Protein AF-0000000086875830 (afdb_homodimer)

Solvent-accessible surface area (backbone atoms only — not comparable to full-atom values): 19099 Å² total; per-residue (Å²): 103,38,66,68,56,48,49,46,50,54,52,47,49,52,42,50,51,40,45,51,54,33,50,72,70,45,53,58,69,58,31,38,45,50,91,46,85,82,51,72,18,48,48,22,49,50,44,41,4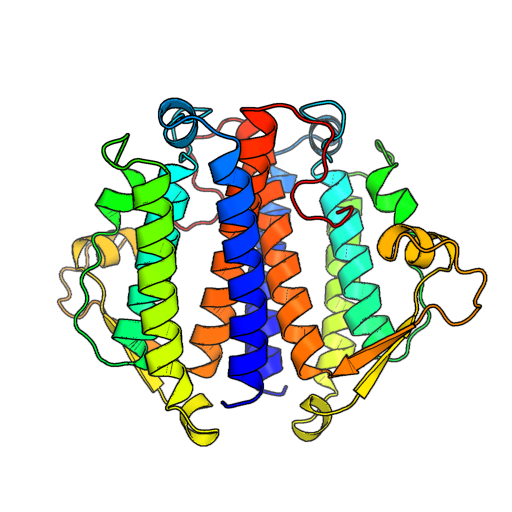7,34,38,52,49,35,40,50,43,31,17,18,69,51,68,43,82,78,86,68,57,70,71,56,25,70,65,51,71,63,94,64,46,61,68,54,49,53,50,49,43,50,50,40,48,51,48,33,50,61,47,53,56,72,44,52,74,74,48,39,73,35,74,32,58,34,78,46,55,60,72,57,38,28,64,72,59,72,33,87,60,80,72,85,74,35,59,44,82,43,37,43,48,48,50,53,52,49,50,38,23,49,50,21,17,52,36,24,34,35,45,50,50,36,41,69,77,46,74,56,81,66,62,82,71,79,40,98,117,102,38,66,67,57,48,46,46,48,52,52,46,50,51,42,50,50,39,44,51,54,33,50,72,70,45,52,58,68,57,33,38,45,49,92,46,84,83,52,72,20,50,48,22,50,50,43,40,49,34,39,52,50,34,40,51,44,32,17,17,69,51,67,43,81,78,85,67,59,71,72,54,24,71,66,51,71,62,95,63,46,60,69,53,50,51,48,49,43,50,49,40,48,52,49,34,50,60,48,54,55,72,43,53,72,74,48,40,72,34,73,33,58,33,78,47,55,60,70,57,39,29,64,73,61,71,34,86,60,80,72,82,74,35,59,45,81,40,37,42,48,50,50,53,53,51,50,36,24,51,49,22,17,50,36,24,34,36,45,50,50,36,42,68,77,47,74,55,81,66,61,81,69,78,41,97,118

Secondary structure (DSSP, 8-state):
--HHHHHHHHHHHHHHHHHHHHHHTS-HHHHT--SSTTPPPHHHHHHHHHHHHIIIIIIIIT-PPP---HHHHHH--S---HHHHHHHHHHHHHHHHHHHTT--GGGGG-EEEEE--HHHHHHHHT-----S--EEEEEHHHHHHHHHHHHHHHHHHHHHHHHHHS--SS-TTSS--/--HHHHHHHHHHHHHHHHHHHHHHTS-HHHHT--SSTTPPPHHHHHHHHHHHHIIIIIIIIT-PPP---HHHHHH--S---HHHHHHHHHHHHHHHHHHHTT--GGGGG-EEEEE--HHHHHHHHT-----S--EEEEEHHHHHHHHHHHHHHHHHHHHHHHHHHS--SS-TTSS--

Nearest PDB structures (foldseek):
  2p1a-assembly1_A  TM=7.936E-01  e=8.182E-04  Bacillus cereus ATCC 10987
  2p1a-assembly1_B  TM=8.036E-01  e=1.943E-03  Bacillus cereus ATCC 10987
  8fx9-assembly1_A-2  TM=7.009E-01  e=1.229E-03  Mycobacterium tuberculosis
  2nsg-assembly1_A  TM=7.036E-01  e=2.879E-02  Corynebacterium glutamicum
  6qki-assembly1_B  TM=6.386E-01  e=2.438E-01  Chloracidobacterium thermophilum B

InterPro domains:
  IPR011466 Protein of unknown function DUF1572 [PF07609] (5-168)
  IPR034660 DinB/YfiT-like putative metalloenzymes [G3DSA:1.20.120.450] (1-169)
  IPR034660 DinB/YfiT-like putative metalloenzymes [SSF109854] (4-163)

Sequence (354 aa):
MVELIQDVMEDMDKQLDRIKTSLNRLSDEQIWTKLQPGMNSAGNYCLHLAGNEYQNLVTGIGAKPLIRERSLEFEMTGGLTRDQLIAKLQYVRSESKSILSGLGENDLSREVTIPYELADWNRMNRSEDEVQDAKEHKIVRAILIKVAAHYGYHTGQIVLLSKILQPTDEHLTGLYHMVELIQDVMEDMDKQLDRIKTSLNRLSDEQIWTKLQPGMNSAGNYCLHLAGNEYQNLVTGIGAKPLIRERSLEFEMTGGLTRDQLIAKLQYVRSESKSILSGLGENDLSREVTIPYELADWNRMNRSEDEVQDAKEHKIVRAILIKVAAHYGYHTGQIVLLSKILQPTDEHLTGLYH

Radius of gyration: 19.95 Å; Cα contacts (8 Å, |Δi|>4): 491; chains: 2; bounding box: 46×63×40 Å

Structure (mmCIF, N/CA/C/O backbone):
data_AF-0000000086875830-model_v1
#
loop_
_entity.id
_entity.type
_entity.pdbx_description
1 polymer 'DUF1572 family protein'
#
loop_
_atom_site.group_PDB
_atom_site.id
_atom_site.type_symbol
_atom_site.label_atom_id
_atom_site.label_alt_id
_atom_site.label_comp_id
_atom_site.label_asym_id
_atom_site.label_entity_id
_atom_site.label_seq_id
_atom_site.pdbx_PDB_ins_code
_atom_site.Cartn_x
_atom_site.Cartn_y
_atom_site.Cartn_z
_atom_site.occupancy
_atom_site.B_iso_or_equiv
_atom_site.auth_seq_id
_atom_site.auth_comp_id
_atom_site.auth_asym_id
_atom_site.auth_atom_id
_atom_site.pdbx_PDB_model_num
ATOM 1 N N . MET A 1 1 ? -20.312 -2.84 -11.531 1 88.88 1 MET A N 1
ATOM 2 C CA . MET A 1 1 ? -19.406 -3.32 -10.492 1 88.88 1 MET A CA 1
ATOM 3 C C . MET A 1 1 ? -19.688 -2.615 -9.164 1 88.88 1 MET A C 1
ATOM 5 O O . MET A 1 1 ? -19.984 -1.421 -9.148 1 88.88 1 MET A O 1
ATOM 9 N N . VAL A 1 2 ? -19.688 -3.42 -8.164 1 94.81 2 VAL A N 1
ATOM 10 C CA . VAL A 1 2 ? -19.906 -2.906 -6.816 1 94.81 2 VAL A CA 1
ATOM 11 C C . VAL A 1 2 ? -18.953 -1.73 -6.559 1 94.81 2 VAL A C 1
ATOM 13 O O . VAL A 1 2 ? -17.781 -1.783 -6.914 1 94.81 2 VAL A O 1
ATOM 16 N N . GLU A 1 3 ? -19.438 -0.685 -6.004 1 96.06 3 GLU A N 1
ATOM 17 C CA . GLU A 1 3 ? -18.688 0.557 -5.844 1 96.06 3 GLU A CA 1
ATOM 18 C C . GLU A 1 3 ? -17.375 0.314 -5.113 1 96.06 3 GLU A C 1
ATOM 20 O O . GLU A 1 3 ? -16.328 0.843 -5.512 1 96.06 3 GLU A O 1
ATOM 25 N N . LEU A 1 4 ? -17.406 -0.463 -4.066 1 97.25 4 LEU A N 1
ATOM 26 C CA . LEU A 1 4 ? -16.188 -0.772 -3.332 1 97.25 4 LEU A CA 1
ATOM 27 C C . LEU A 1 4 ? -15.172 -1.448 -4.238 1 97.25 4 LEU A C 1
ATOM 29 O O . LEU A 1 4 ? -13.984 -1.116 -4.199 1 97.25 4 LEU A O 1
ATOM 33 N N . ILE A 1 5 ? -15.609 -2.35 -5.012 1 98.31 5 ILE A N 1
ATOM 34 C CA . ILE A 1 5 ? -14.734 -3.098 -5.91 1 98.31 5 ILE A CA 1
ATOM 35 C C . ILE A 1 5 ? -14.141 -2.154 -6.953 1 98.31 5 ILE A C 1
ATOM 37 O O . ILE A 1 5 ? -12.961 -2.262 -7.297 1 98.31 5 ILE A O 1
ATOM 41 N N . GLN A 1 6 ? -14.93 -1.26 -7.418 1 97.62 6 GLN A N 1
ATOM 42 C CA . GLN A 1 6 ? -14.445 -0.265 -8.367 1 97.62 6 GLN A CA 1
ATOM 43 C C . GLN A 1 6 ? -13.328 0.577 -7.758 1 97.62 6 GLN A C 1
ATOM 45 O O . GLN A 1 6 ? -12.297 0.811 -8.398 1 97.62 6 GLN A O 1
ATOM 50 N N . ASP A 1 7 ? -13.57 1.049 -6.535 1 97.25 7 ASP A N 1
ATOM 51 C CA . ASP A 1 7 ? -12.555 1.84 -5.844 1 97.25 7 ASP A CA 1
ATOM 52 C C . ASP A 1 7 ? -11.258 1.05 -5.684 1 97.25 7 ASP A C 1
ATOM 54 O O . ASP A 1 7 ? -10.172 1.571 -5.941 1 97.25 7 ASP A O 1
ATOM 58 N N . VAL A 1 8 ? -11.352 -0.186 -5.297 1 98.19 8 VAL A N 1
ATOM 59 C CA . VAL A 1 8 ? -10.203 -1.055 -5.047 1 98.19 8 VAL A CA 1
ATOM 60 C C . VAL A 1 8 ? -9.453 -1.308 -6.352 1 98.19 8 VAL A C 1
ATOM 62 O O . VAL A 1 8 ? -8.234 -1.158 -6.41 1 98.19 8 VAL A O 1
ATOM 65 N N . MET A 1 9 ? -10.188 -1.621 -7.383 1 98.19 9 MET A N 1
ATOM 66 C CA . MET A 1 9 ? -9.562 -1.967 -8.656 1 98.19 9 MET A CA 1
ATOM 67 C C . MET A 1 9 ? -8.906 -0.746 -9.289 1 98.19 9 MET A C 1
ATOM 69 O O . MET A 1 9 ? -7.871 -0.863 -9.945 1 98.19 9 MET A O 1
ATOM 73 N N . GLU A 1 10 ? -9.5 0.379 -9.156 1 97.19 10 GLU A N 1
ATOM 74 C CA . GLU A 1 10 ? -8.898 1.61 -9.656 1 97.19 10 GLU A CA 1
ATOM 75 C C . GLU A 1 10 ? -7.543 1.867 -9 1 97.19 10 GLU A C 1
ATOM 77 O O . GLU A 1 10 ? -6.574 2.221 -9.68 1 97.19 10 GLU A O 1
ATOM 82 N N . ASP A 1 11 ? -7.527 1.74 -7.75 1 96.81 11 ASP A N 1
ATOM 83 C CA . ASP A 1 11 ? -6.273 1.933 -7.027 1 96.81 11 ASP A CA 1
ATOM 84 C C . ASP A 1 11 ? -5.234 0.899 -7.453 1 96.81 11 ASP A C 1
ATOM 86 O O . ASP A 1 11 ? -4.074 1.241 -7.695 1 96.81 11 ASP A O 1
ATOM 90 N N . MET A 1 12 ? -5.629 -0.38 -7.527 1 98.25 12 MET A N 1
ATOM 91 C CA . MET A 1 12 ? -4.703 -1.444 -7.898 1 98.25 12 MET A CA 1
ATOM 92 C C . MET A 1 12 ? -4.184 -1.239 -9.32 1 98.25 12 MET A C 1
ATOM 94 O O . MET A 1 12 ? -3.031 -1.563 -9.617 1 98.25 12 MET A O 1
ATOM 98 N N . ASP A 1 13 ? -5.039 -0.71 -10.18 1 98.38 13 ASP A N 1
ATOM 99 C CA . ASP A 1 13 ? -4.594 -0.405 -11.531 1 98.38 13 ASP A CA 1
ATOM 100 C C . ASP A 1 13 ? -3.543 0.703 -11.531 1 98.38 13 ASP A C 1
ATOM 102 O O . ASP A 1 13 ? -2.58 0.654 -12.297 1 98.38 13 ASP A O 1
ATOM 106 N N . LYS A 1 14 ? -3.723 1.677 -10.711 1 97.06 14 LYS A N 1
ATOM 107 C CA . LYS A 1 14 ? -2.723 2.734 -10.578 1 97.06 14 LYS A CA 1
ATOM 108 C C . LYS A 1 14 ? -1.388 2.172 -10.102 1 97.06 14 LYS A C 1
ATOM 110 O O . LYS A 1 14 ? -0.33 2.562 -10.594 1 97.06 14 LYS A O 1
ATOM 115 N N . GLN A 1 15 ? -1.499 1.275 -9.148 1 97.75 15 GLN A N 1
ATOM 116 C CA . GLN A 1 15 ? -0.284 0.643 -8.641 1 97.75 15 GLN A CA 1
ATOM 117 C C . GLN A 1 15 ? 0.402 -0.175 -9.734 1 97.75 15 GLN A C 1
ATOM 119 O O . GLN A 1 15 ? 1.628 -0.143 -9.859 1 97.75 15 GLN A O 1
ATOM 124 N N . LEU A 1 16 ? -0.396 -0.934 -10.477 1 98.56 16 LEU A N 1
ATOM 125 C CA . LEU A 1 16 ? 0.171 -1.722 -11.562 1 98.56 16 LEU A CA 1
ATOM 126 C C . LEU A 1 16 ? 0.852 -0.82 -12.594 1 98.56 16 LEU A C 1
ATOM 128 O O . LEU A 1 16 ? 1.923 -1.153 -13.102 1 98.56 16 LEU A O 1
ATOM 132 N N . ASP A 1 17 ? 0.291 0.306 -12.875 1 98 17 ASP A N 1
ATOM 133 C CA . ASP A 1 17 ? 0.89 1.262 -13.805 1 98 17 ASP A CA 1
ATOM 134 C C . ASP A 1 17 ? 2.225 1.78 -13.273 1 98 17 ASP A C 1
ATOM 136 O O . ASP A 1 17 ? 3.176 1.96 -14.031 1 98 17 ASP A O 1
ATOM 140 N N . ARG A 1 18 ? 2.311 2.006 -12 1 97.19 18 ARG A N 1
ATOM 141 C CA . ARG A 1 18 ? 3.561 2.436 -11.383 1 97.19 18 ARG A CA 1
ATOM 142 C C . ARG A 1 18 ? 4.633 1.357 -11.508 1 97.19 18 ARG A C 1
ATOM 144 O O . ARG A 1 18 ? 5.797 1.661 -11.766 1 97.19 18 ARG A O 1
ATOM 151 N N . ILE A 1 19 ? 4.168 0.144 -11.312 1 98.44 19 ILE A N 1
ATOM 152 C CA . ILE A 1 19 ? 5.094 -0.975 -11.43 1 98.44 19 ILE A CA 1
ATOM 153 C C . ILE A 1 19 ? 5.629 -1.05 -12.859 1 98.44 19 ILE A C 1
ATOM 155 O O . ILE A 1 19 ? 6.84 -1.161 -13.07 1 98.44 19 ILE A O 1
ATOM 159 N N . LYS A 1 20 ? 4.734 -0.952 -13.812 1 98.31 20 LYS A N 1
ATOM 160 C CA . LYS A 1 20 ? 5.137 -1.007 -15.211 1 98.31 20 LYS A CA 1
ATOM 161 C C . LYS A 1 20 ? 6.109 0.12 -15.547 1 98.31 20 LYS A C 1
ATOM 163 O O . LYS A 1 20 ? 7.125 -0.105 -16.219 1 98.31 20 LYS A O 1
ATOM 168 N N . THR A 1 21 ? 5.801 1.312 -15.086 1 96.81 21 THR A N 1
ATOM 169 C CA . THR A 1 21 ? 6.672 2.463 -15.305 1 96.81 21 THR A CA 1
ATOM 170 C C . THR A 1 21 ? 8.055 2.217 -14.719 1 96.81 21 THR A C 1
ATOM 172 O O . THR A 1 21 ? 9.07 2.514 -15.359 1 96.81 21 THR A O 1
ATOM 175 N N . SER A 1 22 ? 8.078 1.642 -13.57 1 96.88 22 SER A N 1
ATOM 176 C CA . SER A 1 22 ? 9.336 1.352 -12.883 1 96.88 22 SER A CA 1
ATOM 177 C C . SER A 1 22 ? 10.133 0.289 -13.633 1 96.88 22 SER A C 1
ATOM 179 O O . SER A 1 22 ? 11.336 0.446 -13.844 1 96.88 22 SER A O 1
ATOM 181 N N . LEU A 1 23 ? 9.461 -0.76 -14.031 1 97.81 23 LEU A N 1
ATOM 182 C CA . LEU A 1 23 ? 10.133 -1.85 -14.734 1 97.81 23 LEU A CA 1
ATOM 183 C C . LEU A 1 23 ? 10.68 -1.38 -16.078 1 97.81 23 LEU A C 1
ATOM 185 O O . LEU A 1 23 ? 11.75 -1.809 -16.5 1 97.81 23 LEU A O 1
ATOM 189 N N . ASN A 1 24 ? 9.945 -0.5 -16.703 1 96.88 24 ASN A N 1
ATOM 190 C CA . ASN A 1 24 ? 10.328 -0.026 -18.031 1 96.88 24 ASN A CA 1
ATOM 191 C C . ASN A 1 24 ? 11.609 0.8 -17.984 1 96.88 24 ASN A C 1
ATOM 193 O O . ASN A 1 24 ? 12.258 1.01 -19 1 96.88 24 ASN A O 1
ATOM 197 N N . ARG A 1 25 ? 12.047 1.167 -16.828 1 94.5 25 ARG A N 1
ATOM 198 C CA . ARG A 1 25 ? 13.273 1.939 -16.672 1 94.5 25 ARG A CA 1
ATOM 199 C C . ARG A 1 25 ? 14.469 1.025 -16.406 1 94.5 25 ARG A C 1
ATOM 201 O O . ARG A 1 25 ? 15.617 1.468 -16.469 1 94.5 25 ARG A O 1
ATOM 208 N N . LEU A 1 26 ? 14.172 -0.269 -16.203 1 96.81 26 LEU A N 1
ATOM 209 C CA . LEU A 1 26 ? 15.211 -1.189 -15.773 1 96.81 26 LEU A CA 1
ATOM 210 C C . LEU A 1 26 ? 15.523 -2.217 -16.859 1 96.81 26 LEU A C 1
ATOM 212 O O . LEU A 1 26 ? 14.625 -2.627 -17.594 1 96.81 26 LEU A O 1
ATOM 216 N N . SER A 1 27 ? 16.828 -2.631 -16.953 1 97.31 27 SER A N 1
ATOM 217 C CA . SER A 1 27 ? 17.172 -3.807 -17.75 1 97.31 27 SER A CA 1
ATOM 218 C C . SER A 1 27 ? 16.719 -5.09 -17.062 1 97.31 27 SER A C 1
ATOM 220 O O . SER A 1 27 ? 16.422 -5.086 -15.859 1 97.31 27 SER A O 1
ATOM 222 N N . ASP A 1 28 ? 16.641 -6.113 -17.844 1 97.44 28 ASP A N 1
ATOM 223 C CA . ASP A 1 28 ? 16.281 -7.402 -17.25 1 97.44 28 ASP A CA 1
ATOM 224 C C . ASP A 1 28 ? 17.234 -7.766 -16.125 1 97.44 28 ASP A C 1
ATOM 226 O O . ASP A 1 28 ? 16.812 -8.312 -15.102 1 97.44 28 ASP A O 1
ATOM 230 N N . GLU A 1 29 ? 18.484 -7.5 -16.281 1 96.81 29 GLU A N 1
ATOM 231 C CA . GLU A 1 29 ? 19.484 -7.766 -15.25 1 96.81 29 GLU A CA 1
ATOM 232 C C . GLU A 1 29 ? 19.188 -6.949 -13.992 1 96.81 29 GLU A C 1
ATOM 234 O O . GLU A 1 29 ? 19.234 -7.473 -12.875 1 96.81 29 GLU A O 1
ATOM 239 N N . GLN A 1 30 ? 18.812 -5.719 -14.102 1 97.25 30 GLN A N 1
ATOM 240 C CA . GLN A 1 30 ? 18.5 -4.84 -12.977 1 97.25 30 GLN A CA 1
ATOM 241 C C . GLN A 1 30 ? 17.234 -5.297 -12.258 1 97.25 30 GLN A C 1
ATOM 243 O O . GLN A 1 30 ? 17.156 -5.227 -11.031 1 97.25 30 GLN A O 1
ATOM 248 N N . ILE A 1 31 ? 16.297 -5.75 -13.023 1 98.19 31 ILE A N 1
ATOM 249 C CA . ILE A 1 31 ? 15.031 -6.207 -12.469 1 98.19 31 ILE A CA 1
ATOM 250 C C . ILE A 1 31 ? 15.281 -7.352 -11.484 1 98.19 31 ILE A C 1
ATOM 252 O O . ILE A 1 31 ? 14.602 -7.457 -10.469 1 98.19 31 ILE A O 1
ATOM 256 N N . TRP A 1 32 ? 16.297 -8.117 -11.719 1 97.62 32 TRP A N 1
ATOM 257 C CA . TRP A 1 32 ? 16.516 -9.312 -10.906 1 97.62 32 TRP A CA 1
ATOM 258 C C . TRP A 1 32 ? 17.672 -9.094 -9.938 1 97.62 32 TRP A C 1
ATOM 260 O O . TRP A 1 32 ? 18.094 -10.023 -9.234 1 97.62 32 TRP A O 1
ATOM 270 N N . THR A 1 33 ? 18.188 -7.844 -9.859 1 96.25 33 THR A N 1
ATOM 271 C CA . THR A 1 33 ? 19.281 -7.512 -8.945 1 96.25 33 THR A CA 1
ATOM 272 C C . THR A 1 33 ? 18.766 -7.359 -7.52 1 96.25 33 THR A C 1
ATOM 274 O O . THR A 1 33 ? 17.781 -6.656 -7.277 1 96.25 33 THR A O 1
ATOM 277 N N . LYS A 1 34 ? 19.344 -8.086 -6.613 1 94.38 34 LYS A N 1
ATOM 278 C CA . LYS A 1 34 ? 19.125 -7.875 -5.188 1 94.38 34 LYS A CA 1
ATOM 279 C C . LYS A 1 34 ? 20.156 -6.906 -4.609 1 94.38 34 LYS A C 1
ATOM 281 O O . LYS A 1 34 ? 21.359 -7.09 -4.797 1 94.38 34 LYS A O 1
ATOM 286 N N . LEU A 1 35 ? 19.719 -5.883 -3.916 1 92.62 35 LEU A N 1
ATOM 287 C CA . LEU A 1 35 ? 20.625 -4.859 -3.412 1 92.62 35 LEU A CA 1
ATOM 288 C C . LEU A 1 35 ? 21.531 -5.422 -2.318 1 92.62 35 LEU A C 1
ATOM 290 O O . LEU A 1 35 ? 22.688 -5.023 -2.199 1 92.62 35 LEU A O 1
ATOM 294 N N . GLN A 1 36 ? 20.953 -6.266 -1.482 1 89.25 36 GLN A N 1
ATOM 295 C CA . GLN A 1 36 ? 21.672 -6.918 -0.392 1 89.25 36 GLN A CA 1
ATOM 296 C C . GLN A 1 36 ? 21.203 -8.359 -0.214 1 89.25 36 GLN A C 1
ATOM 298 O O . GLN A 1 36 ? 20.094 -8.711 -0.618 1 89.25 36 GLN A O 1
ATOM 303 N N . PRO A 1 37 ? 22.109 -9.133 0.387 1 84.56 37 PRO A N 1
ATOM 304 C CA . PRO A 1 37 ? 21.656 -10.492 0.693 1 84.56 37 PRO A CA 1
ATOM 305 C C . PRO A 1 37 ? 20.391 -10.516 1.558 1 84.56 37 PRO A C 1
ATOM 307 O O . PRO A 1 37 ? 20.25 -9.703 2.471 1 84.56 37 PRO A O 1
ATOM 310 N N . GLY A 1 38 ? 19.453 -11.297 1.207 1 82.5 38 GLY A N 1
ATOM 311 C CA . GLY A 1 38 ? 18.234 -11.414 2 1 82.5 38 GLY A CA 1
ATOM 312 C C . GLY A 1 38 ? 17.109 -10.523 1.504 1 82.5 38 GLY A C 1
ATOM 313 O O . GLY A 1 38 ? 15.969 -10.672 1.934 1 82.5 38 GLY A O 1
ATOM 314 N N . MET A 1 39 ? 17.484 -9.586 0.648 1 89.88 39 MET A N 1
ATOM 315 C CA . MET A 1 39 ? 16.438 -8.727 0.074 1 89.88 39 MET A CA 1
ATOM 316 C C . MET A 1 39 ? 15.883 -9.336 -1.206 1 89.88 39 MET A C 1
ATOM 318 O O . MET A 1 39 ? 16.5 -10.219 -1.804 1 89.88 39 MET A O 1
ATOM 322 N N . ASN A 1 40 ? 14.797 -8.906 -1.583 1 93.94 40 ASN A N 1
ATOM 323 C CA . ASN A 1 40 ? 14.156 -9.352 -2.816 1 93.94 40 ASN A CA 1
ATOM 324 C C . ASN A 1 40 ? 14.375 -8.359 -3.953 1 93.94 40 ASN A C 1
ATOM 326 O O . ASN A 1 40 ? 14.594 -7.168 -3.709 1 93.94 40 ASN A O 1
ATOM 330 N N . SER A 1 41 ? 14.406 -8.898 -5.148 1 96.75 41 SER A N 1
ATOM 331 C CA . SER A 1 41 ? 14.492 -8.047 -6.328 1 96.75 41 SER A CA 1
ATOM 332 C C . SER A 1 41 ? 13.117 -7.551 -6.754 1 96.75 41 SER A C 1
ATOM 334 O O . SER A 1 41 ? 12.094 -8.039 -6.27 1 96.75 41 SER A O 1
ATOM 336 N N . ALA A 1 42 ? 13.117 -6.531 -7.625 1 97.81 42 ALA A N 1
ATOM 337 C CA . ALA A 1 42 ? 11.852 -6.086 -8.211 1 97.81 42 ALA A CA 1
ATOM 338 C C . ALA A 1 42 ? 11.125 -7.238 -8.891 1 97.81 42 ALA A C 1
ATOM 340 O O . ALA A 1 42 ? 9.898 -7.34 -8.812 1 97.81 42 ALA A O 1
ATOM 341 N N . GLY A 1 43 ? 11.898 -8.07 -9.578 1 98.19 43 GLY A N 1
ATOM 342 C CA . GLY A 1 43 ? 11.312 -9.242 -10.219 1 98.19 43 GLY A CA 1
ATOM 343 C C . GLY A 1 43 ? 10.633 -10.172 -9.242 1 98.19 43 GLY A C 1
ATOM 344 O O . GLY A 1 43 ? 9.539 -10.672 -9.516 1 98.19 43 GLY A O 1
ATOM 345 N N . ASN A 1 44 ? 11.242 -10.406 -8.094 1 97.25 44 ASN A N 1
ATOM 346 C CA . ASN A 1 44 ? 10.641 -11.227 -7.051 1 97.25 44 ASN A CA 1
ATOM 347 C C . ASN A 1 44 ? 9.312 -10.641 -6.57 1 97.25 44 ASN A C 1
ATOM 349 O O . ASN A 1 44 ? 8.336 -11.367 -6.395 1 97.25 44 ASN A O 1
ATOM 353 N N . TYR A 1 45 ? 9.312 -9.336 -6.348 1 97.62 45 TYR A N 1
ATOM 354 C CA . TYR A 1 45 ? 8.094 -8.672 -5.883 1 97.62 45 TYR A CA 1
ATOM 355 C C . TYR A 1 45 ? 6.984 -8.789 -6.918 1 97.62 45 TYR A C 1
ATOM 357 O O . TYR A 1 45 ? 5.812 -8.953 -6.566 1 97.62 45 TYR A O 1
ATOM 365 N N . CYS A 1 46 ? 7.332 -8.664 -8.18 1 98.25 46 CYS A N 1
ATOM 366 C CA . CYS A 1 46 ? 6.328 -8.805 -9.227 1 98.25 46 CYS A CA 1
ATOM 367 C C . CYS A 1 46 ? 5.699 -10.188 -9.203 1 98.25 46 CYS A C 1
ATOM 369 O O . CYS A 1 46 ? 4.477 -10.328 -9.266 1 98.25 46 CYS A O 1
ATOM 371 N N . LEU A 1 47 ? 6.539 -11.211 -9.094 1 97.38 47 LEU A N 1
ATOM 372 C CA . LEU A 1 47 ? 6.031 -12.578 -9.016 1 97.38 47 LEU A CA 1
ATOM 373 C C . LEU A 1 47 ? 5.168 -12.766 -7.773 1 97.38 47 LEU A C 1
ATOM 375 O O . LEU A 1 47 ? 4.109 -13.391 -7.84 1 97.38 47 LEU A O 1
ATOM 379 N N . HIS A 1 48 ? 5.586 -12.211 -6.684 1 96.69 48 HIS A N 1
ATOM 380 C CA . HIS A 1 48 ? 4.855 -12.312 -5.426 1 96.69 48 HIS A CA 1
ATOM 381 C C . HIS A 1 48 ? 3.484 -11.656 -5.531 1 96.69 48 HIS A C 1
ATOM 383 O O . HIS A 1 48 ? 2.484 -12.219 -5.082 1 96.69 48 HIS A O 1
ATOM 389 N N . LEU A 1 49 ? 3.482 -10.469 -6.129 1 98.12 49 LEU A N 1
ATOM 390 C CA . LEU A 1 49 ? 2.229 -9.742 -6.289 1 98.12 49 LEU A CA 1
ATOM 391 C C . LEU A 1 49 ? 1.27 -10.508 -7.195 1 98.12 49 LEU A C 1
ATOM 393 O O . LEU A 1 49 ? 0.073 -10.594 -6.91 1 98.12 49 LEU A O 1
ATOM 397 N N . ALA A 1 50 ? 1.785 -11.047 -8.305 1 97.88 50 ALA A N 1
ATOM 398 C CA . ALA A 1 50 ? 0.95 -11.836 -9.203 1 97.88 50 ALA A CA 1
ATOM 399 C C . ALA A 1 50 ? 0.369 -13.055 -8.477 1 97.88 50 ALA A C 1
ATOM 401 O O . ALA A 1 50 ? -0.828 -13.328 -8.586 1 97.88 50 ALA A O 1
ATOM 402 N N . GLY A 1 51 ? 1.223 -13.75 -7.773 1 96.69 51 GLY A N 1
ATOM 403 C CA . GLY A 1 51 ? 0.772 -14.914 -7.031 1 96.69 51 GLY A CA 1
ATOM 404 C C . GLY A 1 51 ? -0.243 -14.578 -5.953 1 96.69 51 GLY A C 1
ATOM 405 O O . GLY A 1 51 ? -1.263 -15.258 -5.824 1 96.69 51 GLY A O 1
ATOM 406 N N . ASN A 1 52 ? 0.021 -13.594 -5.148 1 96.56 52 ASN A N 1
ATOM 407 C CA . ASN A 1 52 ? -0.86 -13.18 -4.062 1 96.56 52 ASN A CA 1
ATOM 408 C C . ASN A 1 52 ? -2.232 -12.758 -4.586 1 96.56 52 ASN A C 1
ATOM 410 O O . ASN A 1 52 ? -3.26 -13.172 -4.047 1 96.56 52 ASN A O 1
ATOM 414 N N . GLU A 1 53 ? -2.221 -11.883 -5.594 1 98.19 53 GLU A N 1
ATOM 415 C CA . GLU A 1 53 ? -3.479 -11.445 -6.191 1 98.19 53 GLU A CA 1
ATOM 416 C C . GLU A 1 53 ? -4.273 -12.625 -6.742 1 98.19 53 GLU A C 1
ATOM 418 O O . GLU A 1 53 ? -5.473 -12.742 -6.492 1 98.19 53 GLU A O 1
ATOM 423 N N . TYR A 1 54 ? -3.656 -13.523 -7.484 1 98.19 54 TYR A N 1
ATOM 424 C CA . TYR A 1 54 ? -4.344 -14.68 -8.055 1 98.19 54 TYR A CA 1
ATOM 425 C C . TYR A 1 54 ? -4.93 -15.555 -6.953 1 98.19 54 TYR A C 1
ATOM 427 O O . TYR A 1 54 ? -6.094 -15.961 -7.031 1 98.19 54 TYR A O 1
ATOM 435 N N . GLN A 1 55 ? -4.188 -15.82 -5.965 1 96.75 55 GLN A N 1
ATOM 436 C CA . GLN A 1 55 ? -4.633 -16.688 -4.883 1 96.75 55 GLN A CA 1
ATOM 437 C C . GLN A 1 55 ? -5.855 -16.109 -4.18 1 96.75 55 GLN A C 1
ATOM 439 O O . GLN A 1 55 ? -6.828 -16.812 -3.916 1 96.75 55 GLN A O 1
ATOM 444 N N . ASN A 1 56 ? -5.801 -14.883 -3.863 1 97.69 56 ASN A N 1
ATOM 445 C CA . ASN A 1 56 ? -6.852 -14.289 -3.045 1 97.69 56 ASN A CA 1
ATOM 446 C C . ASN A 1 56 ? -8.086 -13.945 -3.877 1 97.69 56 ASN A C 1
ATOM 448 O O . ASN A 1 56 ? -9.211 -14.266 -3.492 1 97.69 56 ASN A O 1
ATOM 452 N N . LEU A 1 57 ? -7.887 -13.352 -5.062 1 98.44 57 LEU A N 1
ATOM 453 C CA . LEU A 1 57 ? -9.031 -12.852 -5.816 1 98.44 57 LEU A CA 1
ATOM 454 C C . LEU A 1 57 ? -9.547 -13.914 -6.785 1 98.44 57 LEU A C 1
ATOM 456 O O . LEU A 1 57 ? -10.75 -14.172 -6.844 1 98.44 57 LEU A O 1
ATOM 460 N N . VAL A 1 58 ? -8.672 -14.547 -7.523 1 98.06 58 VAL A N 1
ATOM 461 C CA . VAL A 1 58 ? -9.086 -15.484 -8.562 1 98.06 58 VAL A CA 1
ATOM 462 C C . VAL A 1 58 ? -9.422 -16.828 -7.945 1 98.06 58 VAL A C 1
ATOM 464 O O . VAL A 1 58 ? -10.516 -17.359 -8.156 1 98.06 58 VAL A O 1
ATOM 467 N N . THR A 1 59 ? -8.508 -17.344 -7.141 1 97.56 59 THR A N 1
ATOM 468 C CA . THR A 1 59 ? -8.766 -18.625 -6.484 1 97.56 59 THR A CA 1
ATOM 469 C C . THR A 1 59 ? -9.727 -18.438 -5.309 1 97.56 59 THR A C 1
ATOM 471 O O . THR A 1 59 ? -10.766 -19.094 -5.25 1 97.56 59 THR A O 1
ATOM 474 N N . GLY A 1 60 ? -9.43 -17.594 -4.371 1 96.44 60 GLY A N 1
ATOM 475 C CA . GLY A 1 60 ? -10.227 -17.422 -3.164 1 96.44 60 GLY A CA 1
ATOM 476 C C . GLY A 1 60 ? -11.633 -16.938 -3.445 1 96.44 60 GLY A C 1
ATOM 477 O O . GLY A 1 60 ? -12.602 -17.641 -3.154 1 96.44 60 GLY A O 1
ATOM 478 N N . ILE A 1 61 ? -11.773 -15.82 -4.113 1 97.56 61 ILE A N 1
ATOM 479 C CA . ILE A 1 61 ? -13.086 -15.242 -4.387 1 97.56 61 ILE A CA 1
ATOM 480 C C . ILE A 1 61 ? -13.727 -15.945 -5.578 1 97.56 61 ILE A C 1
ATOM 482 O O . ILE A 1 61 ? -14.922 -16.234 -5.566 1 97.56 61 ILE A O 1
ATOM 486 N N . GLY A 1 62 ? -12.984 -16.266 -6.543 1 97.06 62 GLY A N 1
ATOM 487 C CA . GLY A 1 62 ? -13.508 -16.766 -7.801 1 97.06 62 GLY A CA 1
ATOM 488 C C . GLY A 1 62 ? -13.648 -18.281 -7.82 1 97.06 62 GLY A C 1
ATOM 489 O O . GLY A 1 62 ? -14.227 -18.844 -8.75 1 97.06 62 GLY A O 1
ATOM 490 N N . ALA A 1 63 ? -13 -18.938 -6.855 1 95.25 63 ALA A N 1
ATOM 491 C CA . ALA A 1 63 ? -13.07 -20.391 -6.723 1 95.25 63 ALA A CA 1
ATOM 492 C C . ALA A 1 63 ? -12.391 -21.094 -7.902 1 95.25 63 ALA A C 1
ATOM 494 O O . ALA A 1 63 ? -12.891 -22.094 -8.414 1 95.25 63 ALA A O 1
ATOM 495 N N . LYS A 1 64 ? -11.344 -20.516 -8.438 1 94.5 64 LYS A N 1
ATOM 496 C CA . LYS A 1 64 ? -10.5 -21.141 -9.453 1 94.5 64 LYS A CA 1
ATOM 497 C C . LYS A 1 64 ? -9.352 -21.922 -8.812 1 94.5 64 LYS A C 1
ATOM 499 O O . LYS A 1 64 ? -9.047 -21.734 -7.633 1 94.5 64 LYS A O 1
ATOM 504 N N . PRO A 1 65 ? -8.703 -22.828 -9.5 1 93.38 65 PRO A N 1
ATOM 505 C CA . PRO A 1 65 ? -7.594 -23.609 -8.938 1 93.38 65 PRO A CA 1
ATOM 506 C C . PRO A 1 65 ? -6.395 -22.734 -8.562 1 93.38 65 PRO A C 1
ATOM 508 O O . PRO A 1 65 ? -6.113 -21.75 -9.242 1 93.38 65 PRO A O 1
ATOM 511 N N . LEU A 1 66 ? -5.773 -23.094 -7.52 1 90.12 66 LEU A N 1
ATOM 512 C CA . LEU A 1 66 ? -4.543 -22.438 -7.098 1 90.12 66 LEU A CA 1
ATOM 513 C C . LEU A 1 66 ? -3.383 -22.812 -8.016 1 90.12 66 LEU A C 1
ATOM 515 O O . LEU A 1 66 ? -3.1 -23.984 -8.211 1 90.12 66 LEU A O 1
ATOM 519 N N . ILE A 1 67 ? -2.689 -21.922 -8.578 1 83.94 67 ILE A N 1
ATOM 520 C CA . ILE A 1 67 ? -1.577 -22.188 -9.484 1 83.94 67 ILE A CA 1
ATOM 521 C C . ILE A 1 67 ? -0.316 -21.5 -8.961 1 83.94 67 ILE A C 1
ATOM 523 O O . ILE A 1 67 ? 0.677 -21.375 -9.68 1 83.94 67 ILE A O 1
ATOM 527 N N . ARG A 1 68 ? -0.322 -21.172 -7.652 1 87.19 68 ARG A N 1
ATOM 528 C CA . ARG A 1 68 ? 0.737 -20.359 -7.047 1 87.19 68 ARG A CA 1
ATOM 529 C C . ARG A 1 68 ? 1.806 -21.25 -6.418 1 87.19 68 ARG A C 1
ATOM 531 O O . ARG A 1 68 ? 1.487 -22.234 -5.746 1 87.19 68 ARG A O 1
ATOM 538 N N . GLU A 1 69 ? 3.088 -20.922 -6.719 1 81.62 69 GLU A N 1
ATOM 539 C CA . GLU A 1 69 ? 4.238 -21.438 -5.98 1 81.62 69 GLU A CA 1
ATOM 540 C C . GLU A 1 69 ? 4.965 -20.312 -5.246 1 81.62 69 GLU A C 1
ATOM 542 O O . GLU A 1 69 ? 5.922 -19.734 -5.77 1 81.62 69 GLU A O 1
ATOM 547 N N . ARG A 1 70 ? 4.594 -20.125 -4.023 1 84.81 70 ARG A N 1
ATOM 548 C CA . ARG A 1 70 ? 5 -18.938 -3.279 1 84.81 70 ARG A CA 1
ATOM 549 C C . ARG A 1 70 ? 6.5 -18.938 -3.018 1 84.81 70 ARG A C 1
ATOM 551 O O . ARG A 1 70 ? 7.164 -17.906 -3.166 1 84.81 70 ARG A O 1
ATOM 558 N N . SER A 1 71 ? 7.035 -20.078 -2.68 1 81.38 71 SER A N 1
ATOM 559 C CA . SER A 1 71 ? 8.461 -20.141 -2.373 1 81.38 71 SER A CA 1
ATOM 560 C C . SER A 1 71 ? 9.305 -19.781 -3.594 1 81.38 71 SER A C 1
ATOM 562 O O . SER A 1 71 ? 10.344 -19.141 -3.467 1 81.38 71 SER A O 1
ATOM 564 N N . LEU A 1 72 ? 8.82 -20.172 -4.727 1 84.31 72 LEU A N 1
ATOM 565 C CA . LEU A 1 72 ? 9.578 -19.938 -5.953 1 84.31 72 LEU A CA 1
ATOM 566 C C . LEU A 1 72 ? 9.578 -18.453 -6.316 1 84.31 72 LEU A C 1
ATOM 568 O O . LEU A 1 72 ? 10.5 -17.969 -6.969 1 84.31 72 LEU A O 1
ATOM 572 N N . GLU A 1 73 ? 8.57 -17.719 -5.859 1 90.12 73 GLU A N 1
ATOM 573 C CA . GLU A 1 73 ? 8.461 -16.297 -6.148 1 90.12 73 GLU A CA 1
ATOM 574 C C . GLU A 1 73 ? 9.664 -15.523 -5.602 1 90.12 73 GLU A C 1
ATOM 576 O O . GLU A 1 73 ? 10.094 -14.531 -6.195 1 90.12 73 GLU A O 1
ATOM 581 N N . PHE A 1 74 ? 10.234 -16.078 -4.48 1 88.75 74 PHE A N 1
ATOM 582 C CA . PHE A 1 74 ? 11.312 -15.336 -3.826 1 88.75 74 PHE A CA 1
ATOM 583 C C . PHE A 1 74 ? 12.656 -16 -4.086 1 88.75 74 PHE A C 1
ATOM 585 O O . PHE A 1 74 ? 13.711 -15.383 -3.879 1 88.75 74 PHE A O 1
ATOM 592 N N . GLU A 1 75 ? 12.625 -17.234 -4.602 1 88.5 75 GLU A N 1
ATOM 593 C CA . GLU A 1 75 ? 13.859 -17.969 -4.855 1 88.5 75 GLU A CA 1
ATOM 594 C C . GLU A 1 75 ? 14.391 -17.688 -6.258 1 88.5 75 GLU A C 1
ATOM 596 O O . GLU A 1 75 ? 15.578 -17.859 -6.527 1 88.5 75 GLU A O 1
ATOM 601 N N . MET A 1 76 ? 13.555 -17.234 -7.121 1 90.12 76 MET A N 1
ATOM 602 C CA . MET A 1 76 ? 13.953 -16.984 -8.508 1 90.12 76 MET A CA 1
ATOM 603 C C . MET A 1 76 ? 14.938 -15.828 -8.594 1 90.12 76 MET A C 1
ATOM 605 O O . MET A 1 76 ? 14.766 -14.812 -7.91 1 90.12 76 MET A O 1
ATOM 609 N N . THR A 1 77 ? 15.914 -16.016 -9.438 1 89.06 77 THR A N 1
ATOM 610 C CA . THR A 1 77 ? 16.953 -15 -9.617 1 89.06 77 THR A CA 1
ATOM 611 C C . THR A 1 77 ? 17 -14.539 -11.07 1 89.06 77 THR A C 1
ATOM 613 O O . THR A 1 77 ? 17.969 -13.883 -11.484 1 89.06 77 THR A O 1
ATOM 616 N N . GLY A 1 78 ? 16.062 -14.852 -11.781 1 88.62 78 GLY A N 1
ATOM 617 C CA . GLY A 1 78 ? 15.961 -14.562 -13.203 1 88.62 78 GLY A CA 1
ATOM 618 C C . GLY A 1 78 ? 14.953 -15.445 -13.922 1 88.62 78 GLY A C 1
ATOM 619 O O . GLY A 1 78 ? 14.039 -15.984 -13.297 1 88.62 78 GLY A O 1
ATOM 620 N N . GLY A 1 79 ? 15.031 -15.43 -15.32 1 88 79 GLY A N 1
ATOM 621 C CA . GLY A 1 79 ? 14.219 -16.344 -16.109 1 88 79 GLY A CA 1
ATOM 622 C C . GLY A 1 79 ? 13.078 -15.648 -16.828 1 88 79 GLY A C 1
ATOM 623 O O . GLY A 1 79 ? 12.664 -16.094 -17.906 1 88 79 GLY A O 1
ATOM 624 N N . LEU A 1 80 ? 12.539 -14.625 -16.203 1 95.19 80 LEU A N 1
ATOM 625 C CA . LEU A 1 80 ? 11.5 -13.867 -16.891 1 95.19 80 LEU A CA 1
ATOM 626 C C . LEU A 1 80 ? 12.008 -12.484 -17.281 1 95.19 80 LEU A C 1
ATOM 628 O O . LEU A 1 80 ? 12.703 -11.828 -16.5 1 95.19 80 LEU A O 1
ATOM 632 N N . THR A 1 81 ? 11.664 -12.148 -18.469 1 97.62 81 THR A N 1
ATOM 633 C CA . THR A 1 81 ? 11.977 -10.797 -18.938 1 97.62 81 THR A CA 1
ATOM 634 C C . THR A 1 81 ? 11 -9.781 -18.359 1 97.62 81 THR A C 1
ATOM 636 O O . THR A 1 81 ? 9.953 -10.156 -17.828 1 97.62 81 THR A O 1
ATOM 639 N N . ARG A 1 82 ? 11.422 -8.555 -18.531 1 98.06 82 ARG A N 1
ATOM 640 C CA . ARG A 1 82 ? 10.547 -7.449 -18.156 1 98.06 82 ARG A CA 1
ATOM 641 C C . ARG A 1 82 ? 9.156 -7.625 -18.75 1 98.06 82 ARG A C 1
ATOM 643 O O . ARG A 1 82 ? 8.148 -7.562 -18.047 1 98.06 82 ARG A O 1
ATOM 650 N N . ASP A 1 83 ? 9.141 -7.863 -20.078 1 98.25 83 ASP A N 1
ATOM 651 C CA . ASP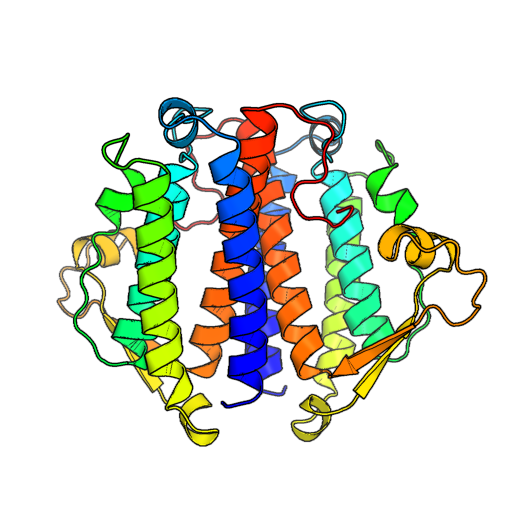 A 1 83 ? 7.871 -7.973 -20.797 1 98.25 83 ASP A CA 1
ATOM 652 C C . ASP A 1 83 ? 7.059 -9.164 -20.281 1 98.25 83 ASP A C 1
ATOM 654 O O . ASP A 1 83 ? 5.832 -9.078 -20.172 1 98.25 83 ASP A O 1
ATOM 658 N N . GLN A 1 84 ? 7.75 -10.219 -19.969 1 98.31 84 GLN A N 1
ATOM 659 C CA . GLN A 1 84 ? 7.07 -11.406 -19.453 1 98.31 84 GLN A CA 1
ATOM 660 C C . GLN A 1 84 ? 6.488 -11.156 -18.078 1 98.31 84 GLN A C 1
ATOM 662 O O . GLN A 1 84 ? 5.395 -11.633 -17.75 1 98.31 84 GLN A O 1
ATOM 667 N N . LEU A 1 85 ? 7.234 -10.453 -17.234 1 98.44 85 LEU A N 1
ATOM 668 C CA . LEU A 1 85 ? 6.742 -10.094 -15.906 1 98.44 85 LEU A CA 1
ATOM 669 C C . LEU A 1 85 ? 5.512 -9.195 -16 1 98.44 85 LEU A C 1
ATOM 671 O O . LEU A 1 85 ? 4.508 -9.438 -15.328 1 98.44 85 LEU A O 1
ATOM 675 N N . ILE A 1 86 ? 5.586 -8.195 -16.859 1 98.75 86 ILE A N 1
ATOM 676 C CA . ILE A 1 86 ? 4.477 -7.27 -17.062 1 98.75 86 ILE A CA 1
ATOM 677 C C . ILE A 1 86 ? 3.26 -8.031 -17.578 1 98.75 86 ILE A C 1
ATOM 679 O O . ILE A 1 86 ? 2.141 -7.824 -17.109 1 98.75 86 ILE A O 1
ATOM 683 N N . ALA A 1 87 ? 3.484 -8.898 -18.547 1 98.62 87 ALA A N 1
ATOM 684 C CA . ALA A 1 87 ? 2.4 -9.695 -19.109 1 98.62 87 ALA A CA 1
ATOM 685 C C . ALA A 1 87 ? 1.742 -10.562 -18.031 1 98.62 87 ALA A C 1
ATOM 687 O O . ALA A 1 87 ? 0.519 -10.711 -18.016 1 98.62 87 ALA A O 1
ATOM 688 N N . LYS A 1 88 ? 2.529 -11.141 -17.172 1 98.06 88 LYS A N 1
ATOM 689 C CA . LYS A 1 88 ? 2.008 -11.969 -16.094 1 98.06 88 LYS A CA 1
ATOM 690 C C . LYS A 1 88 ? 1.129 -11.148 -15.148 1 98.06 88 LYS A C 1
ATOM 692 O O . LYS A 1 88 ? 0.033 -11.57 -14.781 1 98.06 88 LYS A O 1
ATOM 697 N N . LEU A 1 89 ? 1.585 -9.992 -14.734 1 98.69 89 LEU A N 1
ATOM 698 C CA . LEU A 1 89 ? 0.826 -9.102 -13.867 1 98.69 89 LEU A CA 1
ATOM 699 C C . LEU A 1 89 ? -0.481 -8.68 -14.523 1 98.69 89 LEU A C 1
ATOM 701 O O . LEU A 1 89 ? -1.53 -8.656 -13.875 1 98.69 89 LEU A O 1
ATOM 705 N N . GLN A 1 90 ? -0.402 -8.367 -15.805 1 98.75 90 GLN A N 1
ATOM 706 C CA . GLN A 1 90 ? -1.586 -7.93 -16.531 1 98.75 90 GLN A CA 1
ATOM 707 C C . GLN A 1 90 ? -2.59 -9.07 -16.688 1 98.75 90 GLN A C 1
ATOM 709 O O . GLN A 1 90 ? -3.803 -8.852 -16.625 1 98.75 90 GLN A O 1
ATOM 714 N N . TYR A 1 91 ? -2.09 -10.211 -16.938 1 98.44 91 TYR A N 1
ATOM 715 C CA . TYR A 1 91 ? -2.955 -11.383 -17.047 1 98.44 91 TYR A CA 1
ATOM 716 C C . TYR A 1 91 ? -3.736 -11.602 -15.75 1 98.44 91 TYR A C 1
ATOM 718 O O . TYR A 1 91 ? -4.961 -11.758 -15.781 1 98.44 91 TYR A O 1
ATOM 726 N N . VAL A 1 92 ? -3.029 -11.625 -14.617 1 98.5 92 VAL A N 1
ATOM 727 C CA . VAL A 1 92 ? -3.666 -11.844 -13.328 1 98.5 92 VAL A CA 1
ATOM 728 C C . VAL A 1 92 ? -4.695 -10.75 -13.062 1 98.5 92 VAL A C 1
ATOM 730 O O . VAL A 1 92 ? -5.793 -11.023 -12.57 1 98.5 92 VAL A O 1
ATOM 733 N N . ARG A 1 93 ? -4.328 -9.508 -13.43 1 98.81 93 ARG A N 1
ATOM 734 C CA . ARG A 1 93 ? -5.258 -8.391 -13.258 1 98.81 93 ARG A CA 1
ATOM 735 C C . ARG A 1 93 ? -6.527 -8.609 -14.078 1 98.81 93 ARG A C 1
ATOM 737 O O . ARG A 1 93 ? -7.633 -8.359 -13.594 1 98.81 93 ARG A O 1
ATOM 744 N N . SER A 1 94 ? -6.375 -9.047 -15.281 1 98.62 94 SER A N 1
ATOM 745 C CA . SER A 1 94 ? -7.527 -9.305 -16.141 1 98.62 94 SER A CA 1
ATOM 746 C C . SER A 1 94 ? -8.422 -10.398 -15.547 1 98.62 94 SER A C 1
ATOM 748 O O . SER A 1 94 ? -9.648 -10.297 -15.602 1 98.62 94 SER A O 1
ATOM 750 N N . GLU A 1 95 ? -7.84 -11.445 -15.023 1 98.38 95 GLU A N 1
ATOM 751 C CA . GLU A 1 95 ? -8.602 -12.5 -14.359 1 98.38 95 GLU A CA 1
ATOM 752 C C . GLU A 1 95 ? -9.352 -11.961 -13.148 1 98.38 95 GLU A C 1
ATOM 754 O O . GLU A 1 95 ? -10.516 -12.297 -12.93 1 98.38 95 GLU A O 1
ATOM 759 N N . SER A 1 96 ? -8.648 -11.156 -12.352 1 98.56 96 SER A N 1
ATOM 760 C CA . SER A 1 96 ? -9.266 -10.547 -11.18 1 98.56 96 SER A CA 1
ATOM 761 C C . SER A 1 96 ? -10.484 -9.711 -11.562 1 98.56 96 SER A C 1
ATOM 763 O O . SER A 1 96 ? -11.547 -9.836 -10.945 1 98.56 96 SER A O 1
ATOM 765 N N . LYS A 1 97 ? -10.289 -8.891 -12.57 1 98.44 97 LYS A N 1
ATOM 766 C CA . LYS A 1 97 ? -11.383 -8.031 -13.023 1 98.44 97 LYS A CA 1
ATOM 767 C C . LYS A 1 97 ? -12.578 -8.859 -13.492 1 98.44 97 LYS A C 1
ATOM 769 O O . LYS A 1 97 ? -13.727 -8.531 -13.203 1 98.44 97 LYS A O 1
ATOM 774 N N . SER A 1 98 ? -12.297 -9.898 -14.219 1 98.12 98 SER A N 1
ATOM 775 C CA . SER A 1 98 ? -13.344 -10.781 -14.711 1 98.12 98 SER A CA 1
ATOM 776 C C . SER A 1 98 ? -14.148 -11.383 -13.555 1 98.12 98 SER A C 1
ATOM 778 O O . SER A 1 98 ? -15.383 -11.406 -13.602 1 98.12 98 SER A O 1
ATOM 780 N N . ILE A 1 99 ? -13.492 -11.812 -12.516 1 98.06 99 ILE A N 1
ATOM 781 C CA . ILE A 1 99 ? -14.133 -12.422 -11.352 1 98.06 99 ILE A CA 1
ATOM 782 C C . ILE A 1 99 ? -14.938 -11.367 -10.602 1 98.06 99 ILE A C 1
ATOM 784 O O . ILE A 1 99 ? -16.109 -11.578 -10.289 1 98.06 99 ILE A O 1
ATOM 788 N N . LEU A 1 100 ? -14.336 -10.234 -10.344 1 98.38 100 LEU A N 1
ATOM 789 C CA . LEU A 1 100 ? -14.906 -9.227 -9.461 1 98.38 100 LEU A CA 1
ATOM 790 C C . LEU A 1 100 ? -16.078 -8.523 -10.133 1 98.38 100 LEU A C 1
ATOM 792 O O . LEU A 1 100 ? -17 -8.047 -9.453 1 98.38 100 LEU A O 1
ATOM 796 N N . SER A 1 101 ? -16.062 -8.445 -11.445 1 97.44 101 SER A N 1
ATOM 797 C CA . SER A 1 101 ? -17.125 -7.789 -12.195 1 97.44 101 SER A CA 1
ATOM 798 C C . SER A 1 101 ? -18.438 -8.531 -12.039 1 97.44 101 SER A C 1
ATOM 800 O O . SER A 1 101 ? -19.516 -7.965 -12.273 1 97.44 101 SER A O 1
ATOM 802 N N . GLY A 1 102 ? -18.391 -9.773 -11.656 1 97 102 GLY A N 1
ATOM 803 C CA . GLY A 1 102 ? -19.594 -10.578 -11.516 1 97 102 GLY A CA 1
ATOM 804 C C . GLY A 1 102 ? -20.188 -10.547 -10.117 1 97 102 GLY A C 1
ATOM 805 O O . GLY A 1 102 ? -21.219 -11.148 -9.852 1 97 102 GLY A O 1
ATOM 806 N N . LEU A 1 103 ? -19.578 -9.82 -9.242 1 97.75 103 LEU A N 1
ATOM 807 C CA . LEU A 1 103 ? -20.016 -9.805 -7.852 1 97.75 103 LEU A CA 1
ATOM 808 C C . LEU A 1 103 ? -21.094 -8.742 -7.633 1 97.75 103 LEU A C 1
ATOM 810 O O . LEU A 1 103 ? -21.109 -7.719 -8.32 1 97.75 103 LEU A O 1
ATOM 814 N N . GLY A 1 104 ? -21.984 -9.008 -6.68 1 97.44 104 GLY A N 1
ATOM 815 C CA . GLY A 1 104 ? -22.953 -8.039 -6.191 1 97.44 104 GLY A CA 1
ATOM 816 C C . GLY A 1 104 ? -22.656 -7.535 -4.793 1 97.44 104 GLY A C 1
ATOM 817 O O . GLY A 1 104 ? -21.703 -8.008 -4.156 1 97.44 104 GLY A O 1
ATOM 818 N N . GLU A 1 105 ? -23.422 -6.613 -4.324 1 95.94 105 GLU A N 1
ATOM 819 C CA . GLU A 1 105 ? -23.203 -6.004 -3.018 1 95.94 105 GLU A CA 1
ATOM 820 C C . GLU A 1 105 ? -23.219 -7.055 -1.91 1 95.94 105 GLU A C 1
ATOM 822 O O . GLU A 1 105 ? -22.422 -6.977 -0.966 1 95.94 105 GLU A O 1
ATOM 827 N N . ASN A 1 106 ? -24.078 -7.988 -2.088 1 96.5 106 ASN A N 1
ATOM 828 C CA . ASN A 1 106 ? -24.219 -9.016 -1.064 1 96.5 106 ASN A CA 1
ATOM 829 C C . ASN A 1 106 ? -22.984 -9.914 -0.987 1 96.5 106 ASN A C 1
ATOM 831 O O . ASN A 1 106 ? -22.719 -10.539 0.042 1 96.5 106 ASN A O 1
ATOM 835 N N . ASP A 1 107 ? -22.234 -9.984 -2.041 1 97.5 107 ASP A N 1
ATOM 836 C CA . ASP A 1 107 ? -21.047 -10.828 -2.076 1 97.5 107 ASP A CA 1
ATOM 837 C C . ASP A 1 107 ? -19.953 -10.266 -1.167 1 97.5 107 ASP A C 1
ATOM 839 O O . ASP A 1 107 ? -19.047 -10.992 -0.771 1 97.5 107 ASP A O 1
ATOM 843 N N . LEU A 1 108 ? -20.016 -9.062 -0.83 1 97.06 108 LEU A N 1
ATOM 844 C CA . LEU A 1 108 ? -18.969 -8.422 -0.031 1 97.06 108 LEU A CA 1
ATOM 845 C C . LEU A 1 108 ? -18.906 -9.047 1.36 1 97.06 108 LEU A C 1
ATOM 847 O O . LEU A 1 108 ? -17.844 -9.031 1.993 1 97.06 108 LEU A O 1
ATOM 851 N N . SER A 1 109 ? -19.984 -9.594 1.793 1 96.88 109 SER A N 1
ATOM 852 C CA . SER A 1 109 ? -20.016 -10.195 3.123 1 96.88 109 SER A CA 1
ATOM 853 C C . SER A 1 109 ? -19.844 -11.711 3.049 1 96.88 109 SER A C 1
ATOM 855 O O . SER A 1 109 ? -19.844 -12.391 4.078 1 96.88 109 SER A O 1
ATOM 857 N N . ARG A 1 110 ? -19.609 -12.211 1.912 1 97.12 110 ARG A N 1
ATOM 858 C CA . ARG A 1 110 ? -19.453 -13.648 1.703 1 97.12 110 ARG A CA 1
ATOM 859 C C . ARG A 1 110 ? -18.109 -14.133 2.225 1 97.12 110 ARG A C 1
ATOM 861 O O . ARG A 1 110 ? -17.078 -13.469 2.021 1 97.12 110 ARG A O 1
ATOM 868 N N . GLU A 1 111 ? -18.141 -15.25 2.895 1 97.44 111 GLU A N 1
ATOM 869 C CA . GLU A 1 111 ? -16.906 -15.891 3.328 1 97.44 111 GLU A CA 1
ATOM 870 C C . GLU A 1 111 ? -16.359 -16.812 2.244 1 97.44 111 GLU A C 1
ATOM 872 O O . GLU A 1 111 ? -17.109 -17.516 1.579 1 97.44 111 GLU A O 1
ATOM 877 N N . VAL A 1 112 ? -15.102 -16.734 2.033 1 96.81 112 VAL A N 1
ATOM 878 C CA . VAL A 1 112 ? -14.461 -17.625 1.057 1 96.81 112 VAL A CA 1
ATOM 879 C C . VAL A 1 112 ? -13.289 -18.344 1.708 1 96.81 112 VAL A C 1
ATOM 881 O O . VAL A 1 112 ? -12.805 -17.938 2.77 1 96.81 112 VAL A O 1
ATOM 884 N N . THR A 1 113 ? -12.906 -19.438 1.099 1 94.25 113 THR A N 1
ATOM 885 C CA . THR A 1 113 ? -11.766 -20.219 1.551 1 94.25 113 THR A CA 1
ATOM 886 C C . THR A 1 113 ? -10.539 -19.953 0.682 1 94.25 113 THR A C 1
ATOM 888 O O . THR A 1 113 ? -10.609 -20.078 -0.543 1 94.25 113 THR A O 1
ATOM 891 N N . ILE A 1 114 ? -9.5 -19.562 1.328 1 93.19 114 ILE A N 1
ATOM 892 C CA . ILE A 1 114 ? -8.219 -19.359 0.654 1 93.19 114 ILE A CA 1
ATOM 893 C C . ILE A 1 114 ? -7.297 -20.547 0.927 1 93.19 114 ILE A C 1
ATOM 895 O O . ILE A 1 114 ? -6.824 -20.734 2.053 1 93.19 114 ILE A O 1
ATOM 899 N N . PRO A 1 115 ? -6.996 -21.297 -0.079 1 89.69 115 PRO A N 1
ATOM 900 C CA . PRO A 1 115 ? -6.098 -22.438 0.108 1 89.69 115 PRO A CA 1
ATOM 901 C C . PRO A 1 115 ? -4.625 -22.047 0.074 1 89.69 115 PRO A C 1
ATOM 903 O O . PRO A 1 115 ? -4.258 -21.078 -0.599 1 89.69 115 PRO A O 1
ATOM 906 N N . TYR A 1 116 ? -3.848 -22.766 0.819 1 86.88 116 TYR A N 1
ATOM 907 C CA . TYR A 1 116 ? -2.396 -22.625 0.819 1 86.88 116 TYR A CA 1
ATOM 908 C C . TYR A 1 116 ? -1.711 -23.953 0.536 1 86.88 116 TYR A C 1
ATOM 910 O O . TYR A 1 116 ? -2.234 -25.016 0.886 1 86.88 116 TYR A O 1
ATOM 918 N N . GLU A 1 117 ? -0.644 -23.797 -0.093 1 82.31 117 GLU A N 1
ATOM 919 C CA . GLU A 1 117 ? 0.205 -24.984 -0.132 1 82.31 117 GLU A CA 1
ATOM 920 C C . GLU A 1 117 ? 0.754 -25.312 1.252 1 82.31 117 GLU A C 1
ATOM 922 O O . GLU A 1 117 ? 1.084 -24.422 2.027 1 82.31 117 GLU A O 1
ATOM 927 N N . LEU A 1 118 ? 0.835 -26.562 1.499 1 78.56 118 LEU A N 1
ATOM 928 C CA . LEU A 1 118 ? 1.229 -27.016 2.828 1 78.56 118 LEU A CA 1
ATOM 929 C C . LEU A 1 118 ? 2.566 -26.391 3.236 1 78.56 118 LEU A C 1
ATOM 931 O O . LEU A 1 118 ? 2.727 -25.953 4.375 1 78.56 118 LEU A O 1
ATOM 935 N N . ALA A 1 119 ? 3.508 -26.469 2.367 1 76.31 119 ALA A N 1
ATOM 936 C CA . ALA A 1 119 ? 4.832 -25.938 2.674 1 76.31 119 ALA A CA 1
ATOM 937 C C . ALA A 1 119 ? 4.754 -24.453 3.027 1 76.31 119 ALA A C 1
ATOM 939 O O . ALA A 1 119 ? 5.418 -24 3.959 1 76.31 119 ALA A O 1
ATOM 940 N N . ASP A 1 120 ? 3.934 -23.719 2.311 1 76.06 120 ASP A N 1
ATOM 941 C CA . ASP A 1 120 ? 3.758 -22.297 2.555 1 76.06 120 ASP A CA 1
ATOM 942 C C . ASP A 1 120 ? 3.043 -22.047 3.881 1 76.06 120 ASP A C 1
ATOM 944 O O . ASP A 1 120 ? 3.395 -21.125 4.621 1 76.06 120 ASP A O 1
ATOM 948 N N . TRP A 1 121 ? 2.086 -22.875 4.086 1 75.31 121 TRP A N 1
ATOM 949 C CA . TRP A 1 121 ? 1.314 -22.781 5.32 1 75.31 121 TRP A CA 1
ATOM 950 C C . TRP A 1 121 ? 2.213 -22.969 6.539 1 75.31 121 TRP A C 1
ATOM 952 O O . TRP A 1 121 ? 2.135 -22.203 7.5 1 75.31 121 TRP A O 1
ATOM 962 N N . ASN A 1 122 ? 3.049 -23.906 6.441 1 74.81 122 ASN A N 1
ATOM 963 C CA . ASN A 1 122 ? 3.953 -24.203 7.543 1 74.81 122 ASN A CA 1
ATOM 964 C C . ASN A 1 122 ? 4.965 -23.094 7.762 1 74.81 122 ASN A C 1
ATOM 966 O O . ASN A 1 122 ? 5.293 -22.75 8.906 1 74.81 122 ASN A O 1
ATOM 970 N N . ARG A 1 123 ? 5.359 -22.531 6.68 1 71.75 123 ARG A N 1
ATOM 971 C CA . ARG A 1 123 ? 6.316 -21.438 6.762 1 71.75 123 ARG A CA 1
ATOM 972 C C . ARG A 1 123 ? 5.676 -20.203 7.379 1 71.75 123 ARG A C 1
ATOM 974 O O . ARG A 1 123 ? 6.309 -19.5 8.172 1 71.75 123 ARG A O 1
ATOM 981 N N . MET A 1 124 ? 4.461 -20 7.031 1 70.56 124 MET A N 1
ATOM 982 C CA . MET A 1 124 ? 3.76 -18.812 7.508 1 70.56 124 MET A CA 1
ATOM 983 C C . MET A 1 124 ? 3.393 -18.953 8.984 1 70.56 124 MET A C 1
ATOM 985 O O . MET A 1 124 ? 3.443 -17.969 9.734 1 70.56 124 MET A O 1
ATOM 989 N N . ASN A 1 125 ? 2.955 -20.141 9.312 1 66.5 125 ASN A N 1
ATOM 990 C CA . ASN A 1 125 ? 2.449 -20.344 10.664 1 66.5 125 ASN A CA 1
ATOM 991 C C . ASN A 1 125 ? 3.527 -20.906 11.586 1 66.5 125 ASN A C 1
ATOM 993 O O . ASN A 1 125 ? 3.27 -21.172 12.766 1 66.5 125 ASN A O 1
ATOM 997 N N . ARG A 1 126 ? 4.676 -20.906 11.125 1 58.78 126 ARG A N 1
ATOM 998 C CA . ARG A 1 126 ? 5.766 -21.469 11.914 1 58.78 126 ARG A CA 1
ATOM 999 C C . ARG A 1 126 ? 5.324 -22.75 12.625 1 58.78 126 ARG A C 1
ATOM 1001 O O . ARG A 1 126 ? 5.586 -22.906 13.82 1 58.78 126 ARG A O 1
ATOM 1008 N N . SER A 1 127 ? 4.41 -23.203 12.211 1 58.47 127 SER A N 1
ATOM 1009 C CA . SER A 1 127 ? 3.941 -24.438 12.844 1 58.47 127 SER A CA 1
ATOM 1010 C C . SER A 1 127 ? 4.254 -25.656 11.984 1 58.47 127 SER A C 1
ATOM 1012 O O . SER A 1 127 ? 4.406 -25.547 10.766 1 58.47 127 SER A O 1
ATOM 1014 N N . GLU A 1 128 ? 4.977 -26.594 12.508 1 54.72 128 GLU A N 1
ATOM 1015 C CA . GLU A 1 128 ? 5.172 -27.891 11.859 1 54.72 128 GLU A CA 1
ATOM 1016 C C . GLU A 1 128 ? 3.881 -28.703 11.844 1 54.72 128 GLU A C 1
ATOM 1018 O O . GLU A 1 128 ? 3.785 -29.734 12.5 1 54.72 128 GLU A O 1
ATOM 1023 N N . ASP A 1 129 ? 2.932 -27.906 11.797 1 52.88 129 ASP A N 1
ATOM 1024 C CA . ASP A 1 129 ? 1.702 -28.688 11.906 1 52.88 129 ASP A CA 1
ATOM 1025 C C . ASP A 1 129 ? 1.533 -29.609 10.711 1 52.88 129 ASP A C 1
ATOM 1027 O O . ASP A 1 129 ? 1.903 -29.266 9.594 1 52.88 129 ASP A O 1
ATOM 1031 N N . GLU A 1 130 ? 1.68 -30.812 11.016 1 54.25 130 GLU A N 1
ATOM 1032 C CA . GLU A 1 130 ? 1.354 -31.844 10.039 1 54.25 130 GLU A CA 1
ATOM 1033 C C . GLU A 1 130 ? -0.023 -31.609 9.422 1 54.25 130 GLU A C 1
ATOM 1035 O O . GLU A 1 130 ? -0.426 -32.312 8.5 1 54.25 130 GLU A O 1
ATOM 1040 N N . VAL A 1 131 ? -0.834 -30.859 10.188 1 53.94 131 VAL A N 1
ATOM 1041 C CA . VAL A 1 131 ? -2.266 -30.922 9.914 1 53.94 131 VAL A CA 1
ATOM 1042 C C . VAL A 1 131 ? -2.557 -30.344 8.531 1 53.94 131 VAL A C 1
ATOM 1044 O O . VAL A 1 131 ? -1.957 -29.328 8.148 1 53.94 131 VAL A O 1
ATOM 1047 N N . GLN A 1 132 ? -3.189 -31.062 7.562 1 57.44 132 GLN A N 1
ATOM 1048 C CA . GLN A 1 132 ? -3.734 -31.156 6.211 1 57.44 132 GLN A CA 1
ATOM 1049 C C . GLN A 1 132 ? -4.562 -29.906 5.871 1 57.44 132 GLN A C 1
ATOM 1051 O O . GLN A 1 132 ? -4.812 -29.625 4.699 1 57.44 132 GLN A O 1
ATOM 1056 N N . ASP A 1 133 ? -5 -29.078 6.82 1 68.69 133 ASP A N 1
ATOM 1057 C CA . ASP A 1 133 ? -6 -28.125 6.359 1 68.69 133 ASP A CA 1
ATOM 1058 C C . ASP A 1 133 ? -5.41 -26.719 6.242 1 68.69 133 ASP A C 1
ATOM 1060 O O . ASP A 1 133 ? -5.809 -25.812 6.973 1 68.69 133 ASP A O 1
ATOM 1064 N N . ALA A 1 134 ? -4.566 -26.594 5.242 1 81.62 134 ALA A N 1
ATOM 1065 C CA . ALA A 1 134 ? -3.91 -25.312 4.973 1 81.62 134 ALA A CA 1
ATOM 1066 C C . ALA A 1 134 ? -4.852 -24.359 4.25 1 81.62 134 ALA A C 1
ATOM 1068 O O . ALA A 1 134 ? -4.832 -24.266 3.02 1 81.62 134 ALA A O 1
ATOM 1069 N N . LYS A 1 135 ? -5.734 -23.859 4.988 1 87.56 135 LYS A N 1
ATOM 1070 C CA . LYS A 1 135 ? -6.707 -22.922 4.422 1 87.56 135 LYS A CA 1
ATOM 1071 C C . LYS A 1 135 ? -7.078 -21.828 5.426 1 87.56 135 LYS A C 1
ATOM 1073 O O . LYS A 1 135 ? -6.934 -22.031 6.637 1 87.56 135 LYS A O 1
ATOM 1078 N N . GLU A 1 136 ? -7.48 -20.688 4.914 1 89.75 136 GLU A N 1
ATOM 1079 C CA . GLU A 1 136 ? -8.023 -19.594 5.715 1 89.75 136 GLU A CA 1
ATOM 1080 C C . GLU A 1 136 ? -9.414 -19.188 5.227 1 89.75 136 GLU A C 1
ATOM 1082 O O . GLU A 1 136 ? -9.688 -19.219 4.027 1 89.75 136 GLU A O 1
ATOM 1087 N N . HIS A 1 137 ? -10.242 -18.906 6.172 1 94.06 137 HIS A N 1
ATOM 1088 C CA . HIS A 1 137 ? -11.539 -18.328 5.836 1 94.06 137 HIS A CA 1
ATOM 1089 C C . HIS A 1 137 ? -11.523 -16.812 5.988 1 94.06 137 HIS A C 1
ATOM 1091 O O . HIS A 1 137 ? -11.102 -16.297 7.023 1 94.06 137 HIS A O 1
ATOM 1097 N N . LYS A 1 138 ? -11.922 -16.188 4.898 1 96.38 138 LYS A N 1
ATOM 1098 C CA . LYS A 1 138 ? -11.906 -14.734 4.898 1 96.38 138 LYS A CA 1
ATOM 1099 C C . LYS A 1 138 ? -13.172 -14.172 4.246 1 96.38 138 LYS A C 1
ATOM 1101 O O . LYS A 1 138 ? -13.797 -14.836 3.422 1 96.38 138 LYS A O 1
ATOM 1106 N N . ILE A 1 139 ? -13.484 -12.977 4.672 1 97.94 139 ILE A N 1
ATOM 1107 C CA . ILE A 1 139 ? -14.609 -12.258 4.078 1 97.94 139 ILE A CA 1
ATOM 1108 C C . ILE A 1 139 ? -14.141 -11.508 2.832 1 97.94 139 ILE A C 1
ATOM 1110 O O . ILE A 1 139 ? -13.07 -10.891 2.832 1 97.94 139 ILE A O 1
ATOM 1114 N N . VAL A 1 140 ? -14.93 -11.516 1.759 1 98.31 140 VAL A N 1
ATOM 1115 C CA . VAL A 1 140 ? -14.578 -10.945 0.463 1 98.31 140 VAL A CA 1
ATOM 1116 C C . VAL A 1 140 ? -14.148 -9.492 0.634 1 98.31 140 VAL A C 1
ATOM 1118 O O . VAL A 1 140 ? -13.109 -9.078 0.124 1 98.31 140 VAL A O 1
ATOM 1121 N N . ARG A 1 141 ? -14.906 -8.719 1.379 1 97.88 141 ARG A N 1
ATOM 1122 C CA . ARG A 1 141 ? -14.586 -7.316 1.617 1 97.88 141 ARG A CA 1
ATOM 1123 C C . ARG A 1 141 ? -13.195 -7.168 2.225 1 97.88 141 ARG A C 1
ATOM 1125 O O . ARG A 1 141 ? -12.406 -6.328 1.787 1 97.88 141 ARG A O 1
ATOM 1132 N N . ALA A 1 142 ? -12.922 -7.977 3.166 1 97.62 142 ALA A N 1
ATOM 1133 C CA . ALA A 1 142 ? -11.641 -7.922 3.863 1 97.62 142 ALA A CA 1
ATOM 1134 C C . ALA A 1 142 ? -10.484 -8.289 2.928 1 97.62 142 ALA A C 1
ATOM 1136 O O . ALA A 1 142 ? -9.422 -7.676 2.977 1 97.62 142 ALA A O 1
ATOM 1137 N N . ILE A 1 143 ? -10.688 -9.281 2.105 1 98 143 ILE A N 1
ATOM 1138 C CA . ILE A 1 143 ? -9.688 -9.719 1.133 1 98 143 ILE A CA 1
ATOM 1139 C C . ILE A 1 143 ? -9.336 -8.562 0.198 1 98 143 ILE A C 1
ATOM 1141 O O . ILE A 1 143 ? -8.164 -8.305 -0.066 1 98 143 ILE A O 1
ATOM 1145 N N . LEU A 1 144 ? -10.398 -7.852 -0.264 1 98.31 144 LEU A N 1
ATOM 1146 C CA . LEU A 1 144 ? -10.203 -6.75 -1.203 1 98.31 144 LEU A CA 1
ATOM 1147 C C . LEU A 1 144 ? -9.312 -5.672 -0.598 1 98.31 144 LEU A C 1
ATOM 1149 O O . LEU A 1 144 ? -8.383 -5.188 -1.249 1 98.31 144 LEU A O 1
ATOM 1153 N N . ILE A 1 145 ? -9.539 -5.383 0.662 1 97.44 145 ILE A N 1
ATOM 1154 C CA . ILE A 1 145 ? -8.781 -4.34 1.346 1 97.44 145 ILE A CA 1
ATOM 1155 C C . ILE A 1 145 ? -7.344 -4.801 1.554 1 97.44 145 ILE A C 1
ATOM 115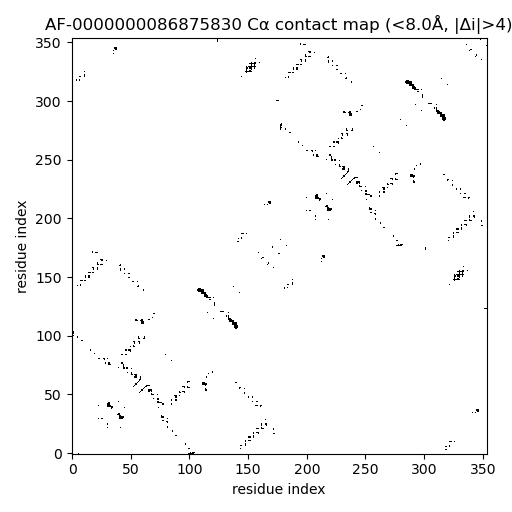7 O O . ILE A 1 145 ? -6.402 -4.059 1.268 1 97.44 145 ILE A O 1
ATOM 1161 N N . LYS A 1 146 ? -7.172 -5.977 1.927 1 96.81 146 LYS A N 1
ATOM 1162 C CA . LYS A 1 146 ? -5.848 -6.508 2.246 1 96.81 146 LYS A CA 1
ATOM 1163 C C . LYS A 1 146 ? -4.988 -6.637 0.992 1 96.81 146 LYS A C 1
ATOM 1165 O O . LYS A 1 146 ? -3.805 -6.297 1.006 1 96.81 146 LYS A O 1
ATOM 1170 N N . VAL A 1 147 ? -5.598 -7.109 -0.065 1 97.81 147 VAL A N 1
ATOM 1171 C CA . VAL A 1 147 ? -4.852 -7.297 -1.305 1 97.81 147 VAL A CA 1
ATOM 1172 C C . VAL A 1 147 ? -4.441 -5.941 -1.873 1 97.81 147 VAL A C 1
ATOM 1174 O O . VAL A 1 147 ? -3.314 -5.777 -2.35 1 97.81 147 VAL A O 1
ATOM 1177 N N . ALA A 1 148 ? -5.32 -4.973 -1.798 1 97.62 148 ALA A N 1
ATOM 1178 C CA . ALA A 1 148 ? -5.016 -3.639 -2.312 1 97.62 148 ALA A CA 1
ATOM 1179 C C . ALA A 1 148 ? -3.865 -3.002 -1.535 1 97.62 148 ALA A C 1
ATOM 1181 O O . ALA A 1 148 ? -2.922 -2.477 -2.131 1 97.62 148 ALA A O 1
ATOM 1182 N N . ALA A 1 149 ? -3.98 -3.064 -0.222 1 96.19 149 ALA A N 1
ATOM 1183 C CA . ALA A 1 149 ? -2.93 -2.492 0.616 1 96.19 149 ALA A CA 1
ATOM 1184 C C . ALA A 1 149 ? -1.603 -3.213 0.402 1 96.19 149 ALA A C 1
ATOM 1186 O O . ALA A 1 149 ? -0.547 -2.578 0.336 1 96.19 149 ALA A O 1
ATOM 1187 N N . HIS A 1 150 ? -1.638 -4.535 0.309 1 97.38 150 HIS A N 1
ATOM 1188 C CA . HIS A 1 150 ? -0.454 -5.352 0.07 1 97.38 150 HIS A CA 1
ATOM 1189 C C . HIS A 1 150 ? 0.194 -5.008 -1.267 1 97.38 150 HIS A C 1
ATOM 1191 O O . HIS A 1 150 ? 1.42 -4.922 -1.364 1 97.38 150 HIS A O 1
ATOM 1197 N N . TYR A 1 151 ? -0.664 -4.855 -2.258 1 98 151 TYR A N 1
ATOM 1198 C CA . TYR A 1 151 ? -0.187 -4.473 -3.582 1 98 151 TYR A CA 1
ATOM 1199 C C . TYR A 1 151 ? 0.548 -3.139 -3.533 1 98 151 TYR A C 1
ATOM 1201 O O . TYR A 1 151 ? 1.638 -3.004 -4.094 1 98 151 TYR A O 1
ATOM 1209 N N . GLY A 1 152 ? -0.069 -2.166 -2.818 1 97.38 152 GLY A N 1
ATOM 1210 C CA . GLY A 1 152 ? 0.587 -0.884 -2.619 1 97.38 152 GLY A CA 1
ATOM 1211 C C . GLY A 1 152 ? 1.929 -1.002 -1.921 1 97.38 152 GLY A C 1
ATOM 1212 O O . GLY A 1 152 ? 2.912 -0.391 -2.344 1 97.38 152 GLY A O 1
ATOM 1213 N N . TYR A 1 153 ? 1.974 -1.816 -0.918 1 97.94 153 TYR A N 1
ATOM 1214 C CA . TYR A 1 153 ? 3.164 -2.033 -0.104 1 97.94 153 TYR A CA 1
ATOM 1215 C C . TYR A 1 153 ? 4.344 -2.463 -0.968 1 97.94 153 TYR A C 1
ATOM 1217 O O . TYR A 1 153 ? 5.41 -1.843 -0.925 1 97.94 153 TYR A O 1
ATOM 1225 N N . HIS A 1 154 ? 4.184 -3.428 -1.765 1 98.19 154 HIS A N 1
ATOM 1226 C CA . HIS A 1 154 ? 5.285 -3.936 -2.574 1 98.19 154 HIS A CA 1
ATOM 1227 C C . HIS A 1 154 ? 5.52 -3.057 -3.799 1 98.19 154 HIS A C 1
ATOM 1229 O O . HIS A 1 154 ? 6.641 -2.971 -4.301 1 98.19 154 HIS A O 1
ATOM 1235 N N . THR A 1 155 ? 4.441 -2.344 -4.305 1 98.31 155 THR A N 1
ATOM 1236 C CA . THR A 1 155 ? 4.668 -1.342 -5.34 1 98.31 155 THR A CA 1
ATOM 1237 C C . THR A 1 155 ? 5.652 -0.279 -4.859 1 98.31 155 THR A C 1
ATOM 1239 O O . THR A 1 155 ? 6.57 0.097 -5.59 1 98.31 155 THR A O 1
ATOM 1242 N N . GLY A 1 156 ? 5.434 0.182 -3.611 1 97.44 156 GLY A N 1
ATOM 1243 C CA . GLY A 1 156 ? 6.371 1.142 -3.047 1 97.44 156 GLY A CA 1
ATOM 1244 C C . GLY A 1 156 ? 7.805 0.643 -3.037 1 97.44 156 GLY A C 1
ATOM 1245 O O . GLY A 1 156 ? 8.734 1.405 -3.309 1 97.44 156 GLY A O 1
ATOM 1246 N N . GLN A 1 157 ? 7.973 -0.602 -2.77 1 97.31 157 GLN A N 1
ATOM 1247 C CA . GLN A 1 157 ? 9.305 -1.191 -2.744 1 97.31 157 GLN A CA 1
ATOM 1248 C C . GLN A 1 157 ? 9.898 -1.268 -4.148 1 97.31 157 GLN A C 1
ATOM 1250 O O . GLN A 1 157 ? 11.07 -0.941 -4.348 1 97.31 157 GLN A O 1
ATOM 1255 N N . ILE A 1 158 ? 9.07 -1.626 -5.07 1 97.94 158 ILE A N 1
ATOM 1256 C CA . ILE A 1 158 ? 9.523 -1.743 -6.453 1 97.94 158 ILE A CA 1
ATOM 1257 C C . ILE A 1 158 ? 9.93 -0.369 -6.98 1 97.94 158 ILE A C 1
ATOM 1259 O O . ILE A 1 158 ? 10.977 -0.226 -7.621 1 97.94 158 ILE A O 1
ATOM 1263 N N . VAL A 1 159 ? 9.109 0.634 -6.703 1 96.5 159 VAL A N 1
ATOM 1264 C CA . VAL A 1 159 ? 9.383 1.991 -7.164 1 96.5 159 VAL A CA 1
ATOM 1265 C C . VAL A 1 159 ? 10.695 2.488 -6.559 1 96.5 159 VAL A C 1
ATOM 1267 O O . VAL A 1 159 ? 11.539 3.053 -7.262 1 96.5 159 VAL A O 1
ATOM 1270 N N . LEU A 1 160 ? 10.875 2.236 -5.312 1 95.81 160 LEU A N 1
ATOM 1271 C CA . LEU A 1 160 ? 12.094 2.678 -4.648 1 95.81 160 LEU A CA 1
ATOM 1272 C C . LEU A 1 160 ? 13.32 1.961 -5.219 1 95.81 160 LEU A C 1
ATOM 1274 O O . LEU A 1 160 ? 14.344 2.59 -5.48 1 95.81 160 LEU A O 1
ATOM 1278 N N . LEU A 1 161 ? 13.219 0.651 -5.426 1 96.25 161 LEU A N 1
ATOM 1279 C CA . LEU A 1 161 ? 14.305 -0.119 -6.016 1 96.25 161 LEU A CA 1
ATOM 1280 C C . LEU A 1 161 ? 14.68 0.427 -7.391 1 96.25 161 LEU A C 1
ATOM 1282 O O . LEU A 1 161 ? 15.859 0.548 -7.719 1 96.25 161 LEU A O 1
ATOM 1286 N N . SER A 1 162 ? 13.664 0.714 -8.156 1 95.5 162 SER A N 1
ATOM 1287 C CA . SER A 1 162 ? 13.883 1.235 -9.508 1 95.5 162 SER A CA 1
ATOM 1288 C C . SER A 1 162 ? 14.648 2.551 -9.469 1 95.5 162 SER A C 1
ATOM 1290 O O . SER A 1 162 ? 15.555 2.77 -10.273 1 95.5 162 SER A O 1
ATOM 1292 N N . LYS A 1 163 ? 14.32 3.404 -8.5 1 93.56 163 LYS A N 1
ATOM 1293 C CA . LYS A 1 163 ? 15.016 4.684 -8.359 1 93.56 163 LYS A CA 1
ATOM 1294 C C . LYS A 1 163 ? 16.469 4.477 -7.953 1 93.56 163 LYS A C 1
ATOM 1296 O O . LYS A 1 163 ? 17.359 5.211 -8.406 1 93.56 163 LYS A O 1
ATOM 1301 N N . ILE A 1 164 ? 16.703 3.488 -7.129 1 94.31 164 ILE A N 1
ATOM 1302 C CA . ILE A 1 164 ? 18.047 3.219 -6.641 1 94.31 164 ILE A CA 1
ATOM 1303 C C . ILE A 1 164 ? 18.906 2.652 -7.77 1 94.31 164 ILE A C 1
ATOM 1305 O O . ILE A 1 164 ? 20.062 3.043 -7.934 1 94.31 164 ILE A O 1
ATOM 1309 N N . LEU A 1 165 ? 18.328 1.771 -8.531 1 94.81 165 LEU A N 1
ATOM 1310 C CA . LEU A 1 165 ? 19.078 1.053 -9.562 1 94.81 165 LEU A CA 1
ATOM 1311 C C . LEU A 1 165 ? 19.266 1.923 -10.797 1 94.81 165 LEU A C 1
ATOM 1313 O O . LEU A 1 165 ? 20.188 1.706 -11.578 1 94.81 165 LEU A O 1
ATOM 1317 N N . GLN A 1 166 ? 18.406 2.811 -11.07 1 90.69 166 GLN A N 1
ATOM 1318 C CA . GLN A 1 166 ? 18.5 3.799 -12.141 1 90.69 166 GLN A CA 1
ATOM 1319 C C . GLN A 1 166 ? 18.172 5.199 -11.625 1 90.69 166 GLN A C 1
ATOM 1321 O O . GLN A 1 166 ? 17.031 5.664 -11.758 1 90.69 166 GLN A O 1
ATOM 1326 N N . PRO A 1 167 ? 19.234 5.793 -11.141 1 82.06 167 PRO A N 1
ATOM 1327 C CA . PRO A 1 167 ? 19 7.098 -10.516 1 82.06 167 PRO A CA 1
ATOM 1328 C C . PRO A 1 167 ? 18.359 8.102 -11.477 1 82.06 167 PRO A C 1
ATOM 1330 O O . PRO A 1 167 ? 18.688 8.125 -12.664 1 82.06 167 PRO A O 1
ATOM 1333 N N . THR A 1 168 ? 17.359 8.727 -11.07 1 74.75 168 THR A N 1
ATOM 1334 C CA . THR A 1 168 ? 16.656 9.758 -11.828 1 74.75 168 THR A CA 1
ATOM 1335 C C . THR A 1 168 ? 16.047 10.805 -10.891 1 74.75 168 THR A C 1
ATOM 1337 O O . THR A 1 168 ? 15.703 10.492 -9.75 1 74.75 168 THR A O 1
ATOM 1340 N N . ASP A 1 169 ? 16.016 11.984 -11.375 1 69.38 169 ASP A N 1
ATOM 1341 C CA . ASP A 1 169 ? 15.344 13.031 -10.617 1 69.38 169 ASP A CA 1
ATOM 1342 C C . ASP A 1 169 ? 13.844 13.047 -10.93 1 69.38 169 ASP A C 1
ATOM 1344 O O . ASP A 1 169 ? 13.086 13.805 -10.32 1 69.38 169 ASP A O 1
ATOM 1348 N N . GLU A 1 170 ? 13.516 12.148 -11.773 1 67.5 170 GLU A N 1
ATOM 1349 C CA . GLU A 1 170 ? 12.125 12.141 -12.227 1 67.5 170 GLU A CA 1
ATOM 1350 C C . GLU A 1 170 ? 11.219 11.469 -11.203 1 67.5 170 GLU A C 1
ATOM 1352 O O . GLU A 1 170 ? 11.617 10.508 -10.539 1 67.5 170 GLU A O 1
ATOM 1357 N N . HIS A 1 171 ? 10.062 12.211 -11.07 1 69.62 171 HIS A N 1
ATOM 1358 C CA . HIS A 1 171 ? 9.016 11.547 -10.297 1 69.62 171 HIS A CA 1
ATOM 1359 C C . HIS A 1 171 ? 8.328 10.461 -11.125 1 69.62 171 HIS A C 1
ATOM 1361 O O . HIS A 1 171 ? 7.602 10.766 -12.07 1 69.62 171 HIS A O 1
ATOM 1367 N N . LEU A 1 172 ? 8.555 9.25 -10.781 1 70.88 172 LEU A N 1
ATOM 1368 C CA . LEU A 1 172 ? 8.117 8.117 -11.586 1 70.88 172 LEU A CA 1
ATOM 1369 C C . LEU A 1 172 ? 6.602 7.953 -11.508 1 70.88 172 LEU A C 1
ATOM 1371 O O . LEU A 1 172 ? 5.98 7.418 -12.43 1 70.88 172 LEU A O 1
ATOM 1375 N N . THR A 1 173 ? 6.027 8.492 -10.352 1 70.94 173 THR A N 1
ATOM 1376 C CA . THR A 1 173 ? 4.613 8.219 -10.117 1 70.94 173 THR A CA 1
ATOM 1377 C C . THR A 1 173 ? 3.764 9.445 -10.438 1 70.94 173 THR A C 1
ATOM 1379 O O . THR A 1 173 ? 2.561 9.461 -10.172 1 70.94 173 THR A O 1
ATOM 1382 N N . GLY A 1 174 ? 4.277 10.32 -11.18 1 57.78 174 GLY A N 1
ATOM 1383 C CA . GLY A 1 174 ? 3.529 11.508 -11.562 1 57.78 174 GLY A CA 1
ATOM 1384 C C . GLY A 1 174 ? 3.189 12.398 -10.391 1 57.78 174 GLY A C 1
ATOM 1385 O O . GLY A 1 174 ? 2.736 13.531 -10.57 1 57.78 174 GLY A O 1
ATOM 1386 N N . LEU A 1 175 ? 3.262 11.836 -9.305 1 59.19 175 LEU A N 1
ATOM 1387 C CA . LEU A 1 175 ? 2.941 12.656 -8.141 1 59.19 175 LEU A CA 1
ATOM 1388 C C . LEU A 1 175 ? 4.188 12.906 -7.293 1 59.19 175 LEU A C 1
ATOM 1390 O O . LEU A 1 175 ? 5.07 12.055 -7.215 1 59.19 175 LEU A O 1
ATOM 1394 N N . TYR A 1 176 ? 4.148 14.25 -7.09 1 57 176 TYR A N 1
ATOM 1395 C CA . TYR A 1 176 ? 5.297 14.578 -6.25 1 57 176 TYR A CA 1
ATOM 1396 C C . TYR A 1 176 ? 5.152 13.961 -4.863 1 57 176 TYR A C 1
ATOM 1398 O O . TYR A 1 176 ? 4.457 14.508 -4.004 1 57 176 TYR A O 1
ATOM 1406 N N . HIS A 1 177 ? 5.328 12.75 -4.684 1 67.56 177 HIS A N 1
ATOM 1407 C CA . HIS A 1 177 ? 5.383 12.133 -3.361 1 67.56 177 HIS A CA 1
ATOM 1408 C C . HIS A 1 177 ? 6.137 10.812 -3.398 1 67.56 177 HIS A C 1
ATOM 1410 O O . HIS A 1 177 ? 6.273 10.195 -4.457 1 67.56 177 HIS A O 1
ATOM 1416 N N . MET B 1 1 ? -18.234 -0.028 14.75 1 88.94 1 MET B N 1
ATOM 1417 C CA . MET B 1 1 ? -17.594 0.555 13.57 1 88.94 1 MET B CA 1
ATOM 1418 C C . MET B 1 1 ? -17.984 -0.203 12.312 1 88.94 1 MET B C 1
ATOM 1420 O O . MET B 1 1 ? -18.125 -1.428 12.328 1 88.94 1 MET B O 1
ATOM 1424 N N . VAL B 1 2 ? -18.297 0.576 11.336 1 94.75 2 VAL B N 1
ATOM 1425 C CA . VAL B 1 2 ? -18.656 0.017 10.039 1 94.75 2 VAL B CA 1
ATOM 1426 C C . VAL B 1 2 ? -17.625 -1.019 9.609 1 94.75 2 VAL B C 1
ATOM 1428 O O . VAL B 1 2 ? -16.422 -0.801 9.766 1 94.75 2 VAL B O 1
ATOM 1431 N N . GLU B 1 3 ? -18.031 -2.127 9.133 1 96.12 3 GLU B N 1
ATOM 1432 C CA . GLU B 1 3 ? -17.156 -3.254 8.836 1 96.12 3 GLU B CA 1
ATOM 1433 C C . GLU B 1 3 ? -16.016 -2.842 7.895 1 96.12 3 GLU B C 1
ATOM 1435 O O . GLU B 1 3 ? -14.867 -3.213 8.109 1 96.12 3 GLU B O 1
ATOM 1440 N N . LEU B 1 4 ? -16.344 -2.096 6.875 1 97.25 4 LEU B N 1
ATOM 1441 C CA . LEU B 1 4 ? -15.32 -1.632 5.949 1 97.25 4 LEU B CA 1
ATOM 1442 C C . LEU B 1 4 ? -14.266 -0.81 6.68 1 97.25 4 LEU B C 1
ATOM 1444 O O . LEU B 1 4 ? -13.07 -0.976 6.434 1 97.25 4 LEU B O 1
ATOM 1448 N N . ILE B 1 5 ? -14.688 0.036 7.523 1 98.31 5 ILE B N 1
ATOM 1449 C CA . ILE B 1 5 ? -13.789 0.908 8.266 1 98.31 5 ILE B CA 1
ATOM 1450 C C . ILE B 1 5 ? -12.898 0.071 9.188 1 98.31 5 ILE B C 1
ATOM 1452 O O . ILE B 1 5 ? -11.703 0.346 9.328 1 98.31 5 ILE B O 1
ATOM 1456 N N . GLN B 1 6 ? -13.469 -0.918 9.758 1 97.69 6 GLN B N 1
ATOM 1457 C CA . GLN B 1 6 ? -12.695 -1.823 10.602 1 97.69 6 GLN B CA 1
ATOM 1458 C C . GLN B 1 6 ? -11.594 -2.512 9.805 1 97.69 6 GLN B C 1
ATOM 1460 O O . GLN B 1 6 ? -10.445 -2.594 10.258 1 97.69 6 GLN B O 1
ATOM 1465 N N . ASP B 1 7 ? -11.969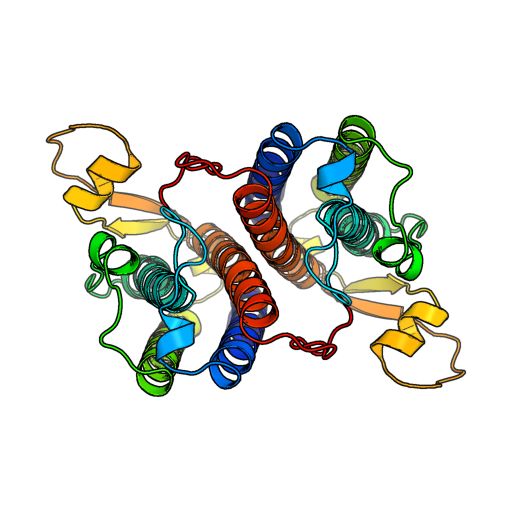 -3.029 8.641 1 97.31 7 ASP B N 1
ATOM 1466 C CA . ASP B 1 7 ? -10.984 -3.682 7.781 1 97.31 7 ASP B CA 1
ATOM 1467 C C . ASP B 1 7 ? -9.859 -2.723 7.414 1 97.31 7 ASP B C 1
ATOM 1469 O O . ASP B 1 7 ? -8.68 -3.086 7.48 1 97.31 7 ASP B O 1
ATOM 1473 N N . VAL B 1 8 ? -10.188 -1.513 7.055 1 98.25 8 VAL B N 1
ATOM 1474 C CA . VAL B 1 8 ? -9.234 -0.497 6.625 1 98.25 8 VAL B CA 1
ATOM 1475 C C . VAL B 1 8 ? -8.312 -0.125 7.789 1 98.25 8 VAL B C 1
ATOM 1477 O O . VAL B 1 8 ? -7.09 -0.106 7.637 1 98.25 8 VAL B O 1
ATOM 1480 N N . MET B 1 9 ? -8.891 0.095 8.938 1 98.19 9 MET B N 1
ATOM 1481 C CA . MET B 1 9 ? -8.117 0.54 10.094 1 98.19 9 MET B CA 1
ATOM 1482 C C . MET B 1 9 ? -7.203 -0.573 10.594 1 98.19 9 MET B C 1
ATOM 1484 O O . MET B 1 9 ? -6.098 -0.306 11.062 1 98.19 9 MET B O 1
ATOM 1488 N N . GLU B 1 10 ? -7.652 -1.764 10.539 1 97.19 10 GLU B N 1
ATOM 1489 C CA . GLU B 1 10 ? -6.812 -2.893 10.922 1 97.19 10 GLU B CA 1
ATOM 1490 C C . GLU B 1 10 ? -5.562 -2.971 10.047 1 97.19 10 GLU B C 1
ATOM 1492 O O . GLU B 1 10 ? -4.457 -3.18 10.547 1 97.19 10 GLU B O 1
ATOM 1497 N N . ASP B 1 11 ? -5.773 -2.865 8.805 1 96.88 11 ASP B N 1
ATOM 1498 C CA . ASP B 1 11 ? -4.645 -2.895 7.887 1 96.88 11 ASP B CA 1
ATOM 1499 C C . ASP B 1 11 ? -3.697 -1.722 8.141 1 96.88 11 ASP B C 1
ATOM 1501 O O . ASP B 1 11 ? -2.479 -1.896 8.172 1 96.88 11 ASP B O 1
ATOM 1505 N N . MET B 1 12 ? -4.25 -0.513 8.289 1 98.25 12 MET B N 1
ATOM 1506 C CA . MET B 1 12 ? -3.43 0.674 8.516 1 98.25 12 MET B CA 1
ATOM 1507 C C . MET B 1 12 ? -2.654 0.559 9.82 1 98.25 12 MET B C 1
ATOM 1509 O O . MET B 1 12 ? -1.523 1.038 9.922 1 98.25 12 MET B O 1
ATOM 1513 N N . ASP B 1 13 ? -3.27 -0.068 10.812 1 98.38 13 ASP B N 1
ATOM 1514 C CA . ASP B 1 13 ? -2.562 -0.293 12.07 1 98.38 13 ASP B CA 1
ATOM 1515 C C . ASP B 1 13 ? -1.388 -1.249 11.875 1 98.38 13 ASP B C 1
ATOM 1517 O O . ASP B 1 13 ? -0.323 -1.06 12.461 1 98.38 13 ASP B O 1
ATOM 1521 N N . LYS B 1 14 ? -1.568 -2.252 11.086 1 97.06 14 LYS B N 1
ATOM 1522 C CA . LYS B 1 14 ? -0.473 -3.164 10.766 1 97.06 14 LYS B CA 1
ATOM 1523 C C . LYS B 1 14 ? 0.672 -2.43 10.078 1 97.06 14 LYS B C 1
ATOM 1525 O O . LYS B 1 14 ? 1.843 -2.668 10.383 1 97.06 14 LYS B O 1
ATOM 1530 N N . GLN B 1 15 ? 0.279 -1.564 9.172 1 97.75 15 GLN B N 1
ATOM 1531 C CA . GLN B 1 15 ? 1.291 -0.775 8.477 1 97.75 15 GLN B CA 1
ATOM 1532 C C . GLN B 1 15 ? 2.033 0.142 9.445 1 97.75 15 GLN B C 1
ATOM 1534 O O . GLN B 1 15 ? 3.256 0.28 9.359 1 97.75 15 GLN B O 1
ATOM 1539 N N . LEU B 1 16 ? 1.272 0.788 10.32 1 98.56 16 LEU B N 1
ATOM 1540 C CA . LEU B 1 16 ? 1.904 1.658 11.305 1 98.56 16 LEU B CA 1
ATOM 1541 C C . LEU B 1 16 ? 2.865 0.87 12.188 1 98.56 16 LEU B C 1
ATOM 1543 O O . LEU B 1 16 ? 3.951 1.354 12.516 1 98.56 16 LEU B O 1
ATOM 1547 N N . ASP B 1 17 ? 2.523 -0.315 12.547 1 98 17 ASP B N 1
ATOM 1548 C CA . ASP B 1 17 ? 3.396 -1.169 13.344 1 98 17 ASP B CA 1
ATOM 1549 C C . ASP B 1 17 ? 4.68 -1.508 12.586 1 98 17 ASP B C 1
ATOM 1551 O O . ASP B 1 17 ? 5.762 -1.547 13.172 1 98 17 ASP B O 1
ATOM 1555 N N . ARG B 1 18 ? 4.582 -1.735 11.32 1 97.19 18 ARG B N 1
ATOM 1556 C CA . ARG B 1 18 ? 5.754 -1.997 10.5 1 97.19 18 ARG B CA 1
ATOM 1557 C C . ARG B 1 18 ? 6.672 -0.782 10.453 1 97.19 18 ARG B C 1
ATOM 1559 O O . ARG B 1 18 ? 7.898 -0.92 10.508 1 97.19 18 ARG B O 1
ATOM 1566 N N . ILE B 1 19 ? 6.02 0.354 10.344 1 98.38 19 ILE B N 1
ATOM 1567 C CA . ILE B 1 19 ? 6.789 1.592 10.32 1 98.38 19 ILE B CA 1
ATOM 1568 C C . ILE B 1 19 ? 7.543 1.756 11.641 1 98.38 19 ILE B C 1
ATOM 1570 O O . ILE B 1 19 ? 8.742 2.035 11.641 1 98.38 19 ILE B O 1
ATOM 1574 N N . LYS B 1 20 ? 6.852 1.546 12.734 1 98.31 20 LYS B N 1
ATOM 1575 C CA . LYS B 1 20 ? 7.477 1.672 14.047 1 98.31 20 LYS B CA 1
ATOM 1576 C C . LYS B 1 20 ? 8.633 0.69 14.195 1 98.31 20 LYS B C 1
ATOM 1578 O O . LYS B 1 20 ? 9.711 1.058 14.688 1 98.31 20 LYS B O 1
ATOM 1583 N N . THR B 1 21 ? 8.422 -0.538 13.773 1 96.81 21 THR B N 1
ATOM 1584 C CA . THR B 1 21 ? 9.461 -1.556 13.836 1 96.81 21 THR B CA 1
ATOM 1585 C C . THR B 1 21 ? 10.68 -1.128 13.023 1 96.81 21 THR B C 1
ATOM 1587 O O . THR B 1 21 ? 11.82 -1.279 13.469 1 96.81 21 THR B O 1
ATOM 1590 N N . SER B 1 22 ? 10.422 -0.567 11.891 1 96.88 22 SER B N 1
ATOM 1591 C CA . SER B 1 22 ? 11.492 -0.114 11.008 1 96.88 22 SER B CA 1
ATOM 1592 C C . SER B 1 22 ? 12.258 1.057 11.625 1 96.88 22 SER B C 1
ATOM 1594 O O . SER B 1 22 ? 13.484 1.071 11.625 1 96.88 22 SER B O 1
ATOM 1596 N N . LEU B 1 23 ? 11.516 2.012 12.141 1 97.81 23 LEU B N 1
ATOM 1597 C CA . LEU B 1 23 ? 12.141 3.191 12.734 1 97.81 23 LEU B CA 1
ATOM 1598 C C . LEU B 1 23 ? 12.969 2.816 13.961 1 97.81 23 LEU B C 1
ATOM 1600 O O . LEU B 1 23 ? 14.031 3.395 14.203 1 97.81 23 LEU B O 1
ATOM 1604 N N . ASN B 1 24 ? 12.477 1.852 14.688 1 96.81 24 ASN B N 1
ATOM 1605 C CA . ASN B 1 24 ? 13.141 1.45 15.922 1 96.81 24 ASN B CA 1
ATOM 1606 C C . ASN B 1 24 ? 14.5 0.81 15.648 1 96.81 24 ASN B C 1
ATOM 1608 O O . ASN B 1 24 ? 15.344 0.712 16.547 1 96.81 24 ASN B O 1
ATOM 1612 N N . ARG B 1 25 ? 14.789 0.491 14.445 1 94.5 25 ARG B N 1
ATOM 1613 C CA . ARG B 1 25 ? 16.062 -0.105 14.062 1 94.5 25 ARG B CA 1
ATOM 1614 C C . ARG B 1 25 ? 17.062 0.965 13.625 1 94.5 25 ARG B C 1
ATOM 1616 O O . ARG B 1 25 ? 18.25 0.69 13.484 1 94.5 25 ARG B O 1
ATOM 1623 N N . LEU B 1 26 ? 16.547 2.197 13.484 1 96.81 26 LEU B N 1
ATOM 1624 C CA . LEU B 1 26 ? 17.375 3.248 12.891 1 96.81 26 LEU B CA 1
ATOM 1625 C C . LEU B 1 26 ? 17.719 4.316 13.922 1 96.81 26 LEU B C 1
ATOM 1627 O O . LEU B 1 26 ? 16.906 4.613 14.805 1 96.81 26 LEU B O 1
ATOM 1631 N N . SER B 1 27 ? 18.953 4.914 13.805 1 97.31 27 SER B N 1
ATOM 1632 C CA . SER B 1 27 ? 19.266 6.133 14.539 1 97.31 27 SER B CA 1
ATOM 1633 C C . SER B 1 27 ? 18.516 7.332 13.953 1 97.31 27 SER B C 1
ATOM 1635 O O . SER B 1 27 ? 18.031 7.277 12.828 1 97.31 27 SER B O 1
ATOM 1637 N N . ASP B 1 28 ? 18.438 8.344 14.758 1 97.44 28 ASP B N 1
ATOM 1638 C CA . ASP B 1 28 ? 17.812 9.562 14.258 1 97.44 28 ASP B CA 1
ATOM 1639 C C . ASP B 1 28 ? 18.5 10.047 12.984 1 97.44 28 ASP B C 1
ATOM 1641 O O . ASP B 1 28 ? 17.844 10.523 12.055 1 97.44 28 ASP B O 1
ATOM 1645 N N . GLU B 1 29 ? 19.781 9.953 12.938 1 96.81 29 GLU B N 1
ATOM 1646 C CA . GLU B 1 29 ? 20.547 10.336 11.742 1 96.81 29 GLU B CA 1
ATOM 1647 C C . GLU B 1 29 ? 20.156 9.477 10.547 1 96.81 29 GLU B C 1
ATOM 1649 O O . GLU B 1 29 ? 19.953 9.992 9.445 1 96.81 29 GLU B O 1
ATOM 1654 N N . GLN B 1 30 ? 19.969 8.211 10.703 1 97.19 30 GLN B N 1
ATOM 1655 C CA . GLN B 1 30 ? 19.594 7.285 9.641 1 97.19 30 GLN B CA 1
ATOM 1656 C C . GLN B 1 30 ? 18.188 7.555 9.148 1 97.19 30 GLN B C 1
ATOM 1658 O O . GLN B 1 30 ? 17.906 7.465 7.949 1 97.19 30 GLN B O 1
ATOM 1663 N N . ILE B 1 31 ? 17.344 7.887 10.062 1 98.19 31 ILE B N 1
ATOM 1664 C CA . ILE B 1 31 ? 15.945 8.156 9.734 1 98.19 31 ILE B CA 1
ATOM 1665 C C . ILE B 1 31 ? 15.867 9.312 8.742 1 98.19 31 ILE B C 1
ATOM 1667 O O . ILE B 1 31 ? 15.016 9.32 7.848 1 98.19 31 ILE B O 1
ATOM 1671 N N . TRP B 1 32 ? 16.797 10.219 8.812 1 97.56 32 TRP B N 1
ATOM 1672 C CA . TRP B 1 32 ? 16.719 11.414 7.984 1 97.56 32 TRP B CA 1
ATOM 1673 C C . TRP B 1 32 ? 17.703 11.352 6.832 1 97.56 32 TRP B C 1
ATOM 1675 O O . TRP B 1 32 ? 17.859 12.32 6.082 1 97.56 32 TRP B O 1
ATOM 1685 N N . THR B 1 33 ? 18.359 10.188 6.652 1 96.12 33 THR B N 1
ATOM 1686 C CA . THR B 1 33 ? 19.312 9.992 5.566 1 96.12 33 THR B CA 1
ATOM 1687 C C . THR B 1 33 ? 18.594 9.75 4.246 1 96.12 33 THR B C 1
ATOM 1689 O O . THR B 1 33 ? 17.688 8.914 4.168 1 96.12 33 THR B O 1
ATOM 1692 N N . LYS B 1 34 ? 18.906 10.539 3.268 1 94.25 34 LYS B N 1
ATOM 1693 C CA . LYS B 1 34 ? 18.469 10.273 1.896 1 94.25 34 LYS B CA 1
ATOM 1694 C C . LYS B 1 34 ? 19.516 9.445 1.146 1 94.25 34 LYS B C 1
ATOM 1696 O O . LYS B 1 34 ? 20.703 9.797 1.131 1 94.25 34 LYS B O 1
ATOM 1701 N N . LEU B 1 35 ? 19.125 8.375 0.52 1 92.5 35 LEU B N 1
ATOM 1702 C CA . LEU B 1 35 ? 20.062 7.477 -0.142 1 92.5 35 LEU B CA 1
ATOM 1703 C C . LEU B 1 35 ? 20.688 8.148 -1.364 1 92.5 35 LEU B C 1
ATOM 1705 O O . LEU B 1 35 ? 21.844 7.906 -1.682 1 92.5 35 LEU B O 1
ATOM 1709 N N . GLN B 1 36 ? 19.859 8.883 -2.082 1 89.06 36 GLN B N 1
ATOM 1710 C CA . GLN B 1 36 ? 20.281 9.625 -3.266 1 89.06 36 GLN B CA 1
ATOM 1711 C C . GLN B 1 36 ? 19.594 10.984 -3.338 1 89.06 36 GLN B C 1
ATOM 1713 O O . GLN B 1 36 ? 18.531 11.188 -2.75 1 89.06 36 GLN B O 1
ATOM 1718 N N . PRO B 1 37 ? 20.281 11.883 -4.066 1 84.5 37 PRO B N 1
ATOM 1719 C CA . PRO B 1 37 ? 19.594 13.164 -4.27 1 84.5 37 PRO B CA 1
ATOM 1720 C C . PRO B 1 37 ? 18.234 13.008 -4.918 1 84.5 37 PRO B C 1
ATOM 1722 O O . PRO B 1 37 ? 18.047 12.18 -5.812 1 84.5 37 PRO B O 1
ATOM 1725 N N . GLY B 1 38 ? 17.266 13.648 -4.402 1 82.31 38 GLY B N 1
ATOM 1726 C CA . GLY B 1 38 ? 15.93 13.586 -4.988 1 82.31 38 GLY B CA 1
ATOM 1727 C C . GLY B 1 38 ? 15.031 12.562 -4.324 1 82.31 38 GLY B C 1
ATOM 1728 O O . GLY B 1 38 ? 13.82 12.539 -4.559 1 82.31 38 GLY B O 1
ATOM 1729 N N . MET B 1 39 ? 15.656 11.695 -3.561 1 89.69 39 MET B N 1
ATOM 1730 C CA . MET B 1 39 ? 14.859 10.711 -2.834 1 89.69 39 MET B CA 1
ATOM 1731 C C . MET B 1 39 ? 14.438 11.25 -1.47 1 89.69 39 MET B C 1
ATOM 1733 O O . MET B 1 39 ? 15.016 12.219 -0.976 1 89.69 39 MET B O 1
ATOM 1737 N N . ASN B 1 40 ? 13.5 10.672 -0.916 1 93.75 40 ASN B N 1
ATOM 1738 C CA . ASN B 1 40 ? 13.023 11.039 0.413 1 93.75 40 ASN B CA 1
ATOM 1739 C C . ASN B 1 40 ? 13.57 10.102 1.483 1 93.75 40 ASN B C 1
ATOM 1741 O O . ASN B 1 40 ? 13.906 8.945 1.195 1 93.75 40 ASN B O 1
ATOM 1745 N N . SER B 1 41 ? 13.727 10.656 2.66 1 96.69 41 SER B N 1
ATOM 1746 C CA . SER B 1 41 ? 14.133 9.836 3.801 1 96.69 41 SER B CA 1
ATOM 1747 C C . SER B 1 41 ? 12.93 9.156 4.445 1 96.69 41 SER B C 1
ATOM 1749 O O . SER B 1 41 ? 11.781 9.492 4.148 1 96.69 41 SER B O 1
ATOM 1751 N N . ALA B 1 42 ? 13.203 8.156 5.293 1 97.75 42 ALA B N 1
ATOM 1752 C CA . ALA B 1 42 ? 12.133 7.543 6.074 1 97.75 42 ALA B CA 1
ATOM 1753 C C . ALA B 1 42 ? 11.375 8.594 6.887 1 97.75 42 ALA B C 1
ATOM 1755 O O . ALA B 1 42 ? 10.156 8.523 7.016 1 97.75 42 ALA B O 1
ATOM 1756 N N . GLY B 1 43 ? 12.141 9.531 7.445 1 98.12 43 GLY B N 1
ATOM 1757 C CA . GLY B 1 43 ? 11.516 10.617 8.188 1 98.12 43 GLY B CA 1
ATOM 1758 C C . GLY B 1 43 ? 10.555 11.438 7.352 1 98.12 43 GLY B C 1
ATOM 1759 O O . GLY B 1 43 ? 9.461 11.781 7.809 1 98.12 43 GLY B O 1
ATOM 1760 N N . ASN B 1 44 ? 10.93 11.742 6.117 1 97.12 44 ASN B N 1
ATOM 1761 C CA . ASN B 1 44 ? 10.055 12.461 5.199 1 97.12 44 ASN B CA 1
ATOM 1762 C C . ASN B 1 44 ? 8.758 11.695 4.945 1 97.12 44 ASN B C 1
ATOM 1764 O O . ASN B 1 44 ? 7.676 12.281 4.941 1 97.12 44 ASN B O 1
ATOM 1768 N N . TYR B 1 45 ? 8.898 10.391 4.711 1 97.5 45 TYR B N 1
ATOM 1769 C CA . TYR B 1 45 ? 7.723 9.562 4.449 1 97.5 45 TYR B CA 1
ATOM 1770 C C . TYR B 1 45 ? 6.797 9.539 5.66 1 97.5 45 TYR B C 1
ATOM 1772 O O . TYR B 1 45 ? 5.574 9.539 5.512 1 97.5 45 TYR B O 1
ATOM 1780 N N . CYS B 1 46 ? 7.367 9.477 6.832 1 98.19 46 CYS B N 1
ATOM 1781 C CA . CYS B 1 46 ? 6.547 9.492 8.039 1 98.19 46 CYS B CA 1
ATOM 1782 C C . CYS B 1 46 ? 5.738 10.781 8.141 1 98.19 46 CYS B C 1
ATOM 1784 O O . CYS B 1 46 ? 4.539 10.742 8.414 1 98.19 46 CYS B O 1
ATOM 1786 N N . LEU B 1 47 ? 6.395 11.906 7.91 1 97.25 47 LEU B N 1
ATOM 1787 C CA . LEU B 1 47 ? 5.699 13.188 7.938 1 97.25 47 LEU B CA 1
ATOM 1788 C C . LEU B 1 47 ? 4.621 13.242 6.863 1 97.25 47 LEU B C 1
ATOM 1790 O O . LEU B 1 47 ? 3.512 13.719 7.113 1 97.25 47 LEU B O 1
ATOM 1794 N N . HIS B 1 48 ? 4.926 12.742 5.703 1 96.62 48 HIS B N 1
ATOM 1795 C CA . HIS B 1 48 ? 3.988 12.727 4.586 1 96.62 48 HIS B CA 1
ATOM 1796 C C . HIS B 1 48 ? 2.758 11.883 4.914 1 96.62 48 HIS B C 1
ATOM 1798 O O . HIS B 1 48 ? 1.628 12.305 4.648 1 96.62 48 HIS B O 1
ATOM 1804 N N . LEU B 1 49 ? 3.014 10.719 5.488 1 98.06 49 LEU B N 1
ATOM 1805 C CA . LEU B 1 49 ? 1.915 9.828 5.852 1 98.06 49 LEU B CA 1
ATOM 1806 C C . LEU B 1 49 ? 1.027 10.469 6.914 1 98.06 49 LEU B C 1
ATOM 1808 O O . LEU B 1 49 ? -0.2 10.391 6.836 1 98.06 49 LEU B O 1
ATOM 1812 N N . ALA B 1 50 ? 1.648 11.078 7.926 1 97.88 50 ALA B N 1
ATOM 1813 C CA . ALA B 1 50 ? 0.876 11.766 8.961 1 97.88 50 ALA B CA 1
ATOM 1814 C C . ALA B 1 50 ? 0.022 12.875 8.367 1 97.88 50 ALA B C 1
ATOM 1816 O O . ALA B 1 50 ? -1.166 12.992 8.672 1 97.88 50 ALA B O 1
ATOM 1817 N N . GLY B 1 51 ? 0.636 13.68 7.531 1 96.62 51 GLY B N 1
ATOM 1818 C CA . GLY B 1 51 ? -0.09 14.766 6.891 1 96.62 51 GLY B CA 1
ATOM 1819 C C . GLY B 1 51 ? -1.22 14.281 6 1 96.62 51 GLY B C 1
ATOM 1820 O O . GLY B 1 51 ? -2.33 14.812 6.055 1 96.62 51 GLY B O 1
ATOM 1821 N N . ASN B 1 52 ? -0.959 13.32 5.145 1 96.44 52 ASN B N 1
ATOM 1822 C CA . ASN B 1 52 ? -1.948 12.781 4.219 1 96.44 52 ASN B CA 1
ATOM 1823 C C . ASN B 1 52 ? -3.141 12.18 4.961 1 96.44 52 ASN B C 1
ATOM 1825 O O . ASN B 1 52 ? -4.293 12.445 4.609 1 96.44 52 ASN B O 1
ATOM 1829 N N . GLU B 1 53 ? -2.836 11.336 5.945 1 98.19 53 GLU B N 1
ATOM 1830 C CA . GLU B 1 53 ? -3.9 10.734 6.746 1 98.19 53 GLU B CA 1
ATOM 1831 C C . GLU B 1 53 ? -4.742 11.805 7.438 1 98.19 53 GLU B C 1
ATOM 1833 O O . GLU B 1 53 ? -5.973 11.75 7.398 1 98.19 53 GLU B O 1
ATOM 1838 N N . TYR B 1 54 ? -4.137 12.789 8.07 1 98.12 54 TYR B N 1
ATOM 1839 C CA . TYR B 1 54 ? -4.867 13.844 8.766 1 98.12 54 TYR B CA 1
ATOM 1840 C C . TYR B 1 54 ? -5.75 14.617 7.793 1 98.12 54 TYR B C 1
ATOM 1842 O O . TYR B 1 54 ? -6.926 14.867 8.07 1 98.12 54 TYR B O 1
ATOM 1850 N N . GLN B 1 55 ? -5.23 14.969 6.695 1 96.69 55 GLN B N 1
ATOM 1851 C CA . GLN B 1 55 ? -5.969 15.75 5.715 1 96.69 55 GLN B CA 1
ATOM 1852 C C . GLN B 1 55 ? -7.203 14.992 5.223 1 96.69 55 GLN B C 1
ATOM 1854 O O . GLN B 1 55 ? -8.289 15.562 5.141 1 96.69 55 GLN B O 1
ATOM 1859 N N . ASN B 1 56 ? -7.027 13.781 4.883 1 97.69 56 ASN B N 1
ATOM 1860 C CA . ASN B 1 56 ? -8.109 13.039 4.25 1 97.69 56 ASN B CA 1
ATOM 1861 C C . ASN B 1 56 ? -9.125 12.539 5.273 1 97.69 56 ASN B C 1
ATOM 1863 O O . ASN B 1 56 ? -10.328 12.695 5.086 1 97.69 56 ASN B O 1
ATOM 1867 N N . LEU B 1 57 ? -8.648 12 6.402 1 98.38 57 LEU B N 1
ATOM 1868 C CA . LEU B 1 57 ? -9.57 11.359 7.332 1 98.38 57 LEU B CA 1
ATOM 1869 C C . LEU B 1 57 ? -10.062 12.352 8.383 1 98.38 57 LEU B C 1
ATOM 1871 O O . LEU B 1 57 ? -11.258 12.453 8.641 1 98.38 57 LEU B O 1
ATOM 1875 N N . VAL B 1 58 ? -9.164 13.102 8.977 1 98 58 VAL B N 1
ATOM 1876 C CA . VAL B 1 58 ? -9.523 13.984 10.086 1 98 58 VAL B CA 1
ATOM 1877 C C . VAL B 1 58 ? -10.141 15.266 9.547 1 98 58 VAL B C 1
ATOM 1879 O O . VAL B 1 58 ? -11.242 15.656 9.953 1 98 58 VAL B O 1
ATOM 1882 N N . THR B 1 59 ? -9.461 15.891 8.609 1 97.5 59 THR B N 1
ATOM 1883 C CA . THR B 1 59 ? -10 17.109 8.023 1 97.5 59 THR B CA 1
ATOM 1884 C C . THR B 1 59 ? -11.109 16.781 7.023 1 97.5 59 THR B C 1
ATOM 1886 O O . THR B 1 59 ? -12.234 17.281 7.145 1 97.5 59 THR B O 1
ATOM 1889 N N . GLY B 1 60 ? -10.875 15.977 6.027 1 96.38 60 GLY B N 1
ATOM 1890 C CA . GLY B 1 60 ? -11.82 15.68 4.969 1 96.38 60 GLY B CA 1
ATOM 1891 C C . GLY B 1 60 ? -13.086 15.016 5.473 1 96.38 60 GLY B C 1
ATOM 1892 O O . GLY B 1 60 ? -14.18 15.578 5.352 1 96.38 60 GLY B O 1
ATOM 1893 N N . ILE B 1 61 ? -12.945 13.898 6.145 1 97.5 61 ILE B N 1
ATOM 1894 C CA . ILE B 1 61 ? -14.102 13.148 6.625 1 97.5 61 ILE B CA 1
ATOM 1895 C C . ILE B 1 61 ? -14.617 13.773 7.918 1 97.5 61 ILE B C 1
ATOM 1897 O O . ILE B 1 61 ? -15.836 13.898 8.109 1 97.5 61 ILE B O 1
ATOM 1901 N N . GLY B 1 62 ? -13.781 14.188 8.75 1 96.94 62 GLY B N 1
ATOM 1902 C CA . GLY B 1 62 ? -14.148 14.641 10.086 1 96.94 62 GLY B CA 1
ATOM 1903 C C . GLY B 1 62 ? -14.492 16.109 10.141 1 96.94 62 GLY B C 1
ATOM 1904 O O . GLY B 1 62 ? -14.969 16.609 11.164 1 96.94 62 GLY B O 1
ATOM 1905 N N . ALA B 1 63 ? -14.109 16.859 9.086 1 95.12 63 ALA B N 1
ATOM 1906 C CA . ALA B 1 63 ? -14.398 18.281 8.977 1 95.12 63 ALA B CA 1
ATOM 1907 C C . ALA B 1 63 ? -13.625 19.078 10.031 1 95.12 63 ALA B C 1
ATOM 1909 O O . ALA B 1 63 ? -14.164 20.016 10.617 1 95.12 63 ALA B O 1
ATOM 1910 N N . LYS B 1 64 ? -12.453 18.656 10.383 1 94.31 64 LYS B N 1
ATOM 1911 C CA . LYS B 1 64 ? -11.539 19.406 11.242 1 94.31 64 LYS B CA 1
ATOM 1912 C C . LYS B 1 64 ? -10.641 20.328 10.414 1 94.31 64 LYS B C 1
ATOM 1914 O O . LYS B 1 64 ? -10.516 20.156 9.203 1 94.31 64 LYS B O 1
ATOM 1919 N N . PRO B 1 65 ? -10.023 21.328 10.984 1 93.19 65 PRO B N 1
ATOM 1920 C CA . PRO B 1 65 ? -9.148 22.234 10.25 1 93.19 65 PRO B CA 1
ATOM 1921 C C . PRO B 1 65 ? -7.914 21.531 9.68 1 93.19 65 PRO B C 1
ATOM 1923 O O . PRO B 1 65 ? -7.379 20.609 10.305 1 93.19 65 PRO B O 1
ATOM 1926 N N . LEU B 1 66 ? -7.535 21.953 8.531 1 90.06 66 LEU B N 1
ATOM 1927 C CA . LEU B 1 66 ? -6.309 21.453 7.918 1 90.06 66 LEU B CA 1
ATOM 1928 C C . LEU B 1 66 ? -5.082 22 8.633 1 90.06 66 LEU B C 1
ATOM 1930 O O . LEU B 1 66 ? -4.938 23.219 8.773 1 90.06 66 LEU B O 1
ATOM 1934 N N . ILE B 1 67 ? -4.188 21.234 9.086 1 83.75 67 ILE B N 1
ATOM 1935 C CA . ILE B 1 67 ? -2.986 21.672 9.789 1 83.75 67 ILE B CA 1
ATOM 1936 C C . ILE B 1 67 ? -1.747 21.156 9.062 1 83.75 67 ILE B C 1
ATOM 1938 O O . ILE B 1 67 ? -0.639 21.203 9.602 1 83.75 67 ILE B O 1
ATOM 1942 N N . ARG B 1 68 ? -1.924 20.797 7.766 1 86.5 68 ARG B N 1
ATOM 1943 C CA . ARG B 1 68 ? -0.876 20.156 6.988 1 86.5 68 ARG B CA 1
ATOM 1944 C C . ARG B 1 68 ? -0.054 21.172 6.207 1 86.5 68 ARG B C 1
ATOM 1946 O O . ARG B 1 68 ? -0.607 22.094 5.621 1 86.5 68 ARG B O 1
ATOM 1953 N N . GLU B 1 69 ? 1.294 21 6.293 1 80.75 69 GLU B N 1
ATOM 1954 C CA . GLU B 1 69 ? 2.227 21.672 5.387 1 80.75 69 GLU B CA 1
ATOM 1955 C C . GLU B 1 69 ? 2.967 20.656 4.52 1 80.75 69 GLU B C 1
ATOM 1957 O O . GLU B 1 69 ? 4.066 20.219 4.867 1 80.75 69 GLU B O 1
ATOM 1962 N N . ARG B 1 70 ? 2.42 20.422 3.375 1 83.88 70 ARG B N 1
ATOM 1963 C CA . ARG B 1 70 ? 2.854 19.297 2.551 1 83.88 70 ARG B CA 1
ATOM 1964 C C . ARG B 1 70 ? 4.273 19.5 2.041 1 83.88 70 ARG B C 1
ATOM 1966 O O . ARG B 1 70 ? 5.086 18.578 2.051 1 83.88 70 ARG B O 1
ATOM 1973 N N . SER B 1 71 ? 4.586 20.703 1.64 1 80.25 71 SER B N 1
ATOM 1974 C CA . SER B 1 71 ? 5.918 20.969 1.101 1 80.25 71 SER B CA 1
ATOM 1975 C C . SER B 1 71 ? 6.996 20.734 2.154 1 80.25 71 SER B C 1
ATOM 1977 O O . SER B 1 71 ? 8.086 20.234 1.84 1 80.25 71 SER B O 1
ATOM 1979 N N . LEU B 1 72 ? 6.645 21.047 3.355 1 83.31 72 LEU B N 1
ATOM 1980 C CA . LEU B 1 72 ? 7.621 20.922 4.434 1 83.31 72 LEU B CA 1
ATOM 1981 C C . LEU B 1 72 ? 7.879 19.453 4.77 1 83.31 72 LEU B C 1
ATOM 1983 O O . LEU B 1 72 ? 8.953 19.109 5.254 1 83.31 72 LEU B O 1
ATOM 1987 N N . GLU B 1 73 ? 6.938 18.578 4.465 1 89.62 73 GLU B N 1
ATOM 1988 C CA . GLU B 1 73 ? 7.07 17.156 4.75 1 89.62 73 GLU B CA 1
ATOM 1989 C C . GLU B 1 73 ? 8.258 16.562 4.004 1 89.62 73 GLU B C 1
ATOM 1991 O O . GLU B 1 73 ? 8.914 15.648 4.508 1 89.62 73 GLU B O 1
ATOM 1996 N N . PHE B 1 74 ? 8.547 17.172 2.803 1 88.19 74 PHE B N 1
ATOM 1997 C CA . PHE B 1 74 ? 9.586 16.562 1.97 1 88.19 74 PHE B CA 1
ATOM 1998 C C . PHE B 1 74 ? 10.852 17.422 1.995 1 88.19 74 PHE B C 1
ATOM 2000 O O . PHE B 1 74 ? 11.922 16.953 1.606 1 88.19 74 PHE B O 1
ATOM 2007 N N . GLU B 1 75 ? 10.727 18.656 2.521 1 87.94 75 GLU B N 1
ATOM 2008 C CA . GLU B 1 75 ? 11.883 19.547 2.568 1 87.94 75 GLU B CA 1
ATOM 2009 C C . GLU B 1 75 ? 12.672 19.359 3.857 1 87.94 75 GLU B C 1
ATOM 2011 O O . GLU B 1 75 ? 13.859 19.703 3.92 1 87.94 75 GLU B O 1
ATOM 2016 N N . MET B 1 76 ? 12.062 18.797 4.848 1 89.56 76 MET B N 1
ATOM 2017 C CA . MET B 1 76 ? 12.727 18.625 6.141 1 89.56 76 MET B CA 1
ATOM 2018 C C . MET B 1 76 ? 13.859 17.609 6.043 1 89.56 76 MET B C 1
ATOM 2020 O O . MET B 1 76 ? 13.719 16.578 5.398 1 89.56 76 MET B O 1
ATOM 2024 N N . THR B 1 77 ? 14.93 17.953 6.711 1 88.25 77 THR B N 1
ATOM 2025 C CA . THR B 1 77 ? 16.109 17.094 6.703 1 88.25 77 THR B CA 1
ATOM 2026 C C . THR B 1 77 ? 16.469 16.656 8.117 1 88.25 77 THR B C 1
ATOM 2028 O O . THR B 1 77 ? 17.578 16.172 8.359 1 88.25 77 THR B O 1
ATOM 2031 N N . GLY B 1 78 ? 15.641 16.859 8.977 1 88 78 GLY B N 1
ATOM 2032 C CA . GLY B 1 78 ? 15.82 16.578 10.398 1 88 78 GLY B CA 1
ATOM 2033 C C . GLY B 1 78 ? 14.836 17.312 11.281 1 88 78 GLY B C 1
ATOM 2034 O O . GLY B 1 78 ? 13.766 17.719 10.828 1 88 78 GLY B O 1
ATOM 2035 N N . GLY B 1 79 ? 15.148 17.328 12.648 1 87.62 79 GLY B N 1
ATOM 2036 C CA . GLY B 1 79 ? 14.359 18.125 13.578 1 87.62 79 GLY B CA 1
ATOM 2037 C C . GLY B 1 79 ? 13.477 17.281 14.484 1 87.62 79 GLY B C 1
ATOM 2038 O O . GLY B 1 79 ? 13.203 17.672 15.617 1 87.62 79 GLY B O 1
ATOM 2039 N N . LEU B 1 80 ? 12.977 16.188 13.922 1 95 80 LEU B N 1
ATOM 2040 C CA . LEU B 1 80 ? 12.188 15.305 14.781 1 95 80 LEU B CA 1
ATOM 2041 C C . LEU B 1 80 ? 12.945 14.008 15.062 1 95 80 LEU B C 1
ATOM 2043 O O . LEU B 1 80 ? 13.578 13.453 14.164 1 95 80 LEU B O 1
ATOM 2047 N N . THR B 1 81 ? 12.859 13.641 16.281 1 97.56 81 THR B N 1
ATOM 2048 C CA . THR B 1 81 ? 13.43 12.359 16.672 1 97.56 81 THR B CA 1
ATOM 2049 C C . THR B 1 81 ? 12.516 11.211 16.266 1 97.56 81 THR B C 1
ATOM 2051 O O . THR B 1 81 ? 11.352 11.43 15.906 1 97.56 81 THR B O 1
ATOM 2054 N N . ARG B 1 82 ? 13.125 10.047 16.328 1 98 82 ARG B N 1
ATOM 2055 C CA . ARG B 1 82 ? 12.352 8.828 16.094 1 98 82 ARG B CA 1
ATOM 2056 C C . ARG B 1 82 ? 11.078 8.82 16.938 1 98 82 ARG B C 1
ATOM 2058 O O . ARG B 1 82 ? 9.984 8.609 16.406 1 98 82 ARG B O 1
ATOM 2065 N N . ASP B 1 83 ? 11.25 9.07 18.234 1 98.19 83 ASP B N 1
ATOM 2066 C CA . ASP B 1 83 ? 10.117 9.008 19.156 1 98.19 83 ASP B CA 1
ATOM 2067 C C . ASP B 1 83 ? 9.078 10.07 18.812 1 98.19 83 ASP B C 1
ATOM 2069 O O . ASP B 1 83 ? 7.875 9.82 18.922 1 98.19 83 ASP B O 1
ATOM 2073 N N . GLN B 1 84 ? 9.555 11.211 18.406 1 98.19 84 GLN B N 1
ATOM 2074 C CA . GLN B 1 84 ? 8.641 12.289 18.031 1 98.19 84 GLN B CA 1
ATOM 2075 C C . GLN B 1 84 ? 7.871 11.945 16.766 1 98.19 84 GLN B C 1
ATOM 2077 O O . GLN B 1 84 ? 6.688 12.258 16.641 1 98.19 84 GLN B O 1
ATOM 2082 N N . LEU B 1 85 ? 8.555 11.336 15.797 1 98.38 85 LEU B N 1
ATOM 2083 C CA . LEU B 1 85 ? 7.898 10.898 14.57 1 98.38 85 LEU B CA 1
ATOM 2084 C C . LEU B 1 85 ? 6.836 9.844 14.867 1 98.38 85 LEU B C 1
ATOM 2086 O O . LEU B 1 85 ? 5.711 9.938 14.367 1 98.38 85 LEU B O 1
ATOM 2090 N N . ILE B 1 86 ? 7.195 8.867 15.68 1 98.69 86 ILE B N 1
ATOM 2091 C CA . ILE B 1 86 ? 6.27 7.805 16.062 1 98.69 86 ILE B CA 1
ATOM 2092 C C . ILE B 1 86 ? 5.07 8.398 16.781 1 98.69 86 ILE B C 1
ATOM 2094 O O . ILE B 1 86 ? 3.924 8.031 16.5 1 98.69 86 ILE B O 1
ATOM 2098 N N . ALA B 1 87 ? 5.332 9.297 17.703 1 98.56 87 ALA B N 1
ATOM 2099 C CA . ALA B 1 87 ? 4.258 9.945 18.453 1 98.56 87 ALA B CA 1
ATOM 2100 C C . ALA B 1 87 ? 3.316 10.703 17.516 1 98.56 87 ALA B C 1
ATOM 2102 O O . ALA B 1 87 ? 2.098 10.68 17.703 1 98.56 87 ALA B O 1
ATOM 2103 N N . LYS B 1 88 ? 3.859 11.375 16.547 1 98 88 LYS B N 1
ATOM 2104 C CA . LYS B 1 88 ? 3.055 12.102 15.57 1 98 88 LYS B CA 1
ATOM 2105 C C . LYS B 1 88 ? 2.15 11.164 14.781 1 98 88 LYS B C 1
ATOM 2107 O O . LYS B 1 88 ? 0.958 11.43 14.617 1 98 88 LYS B O 1
ATOM 2112 N N . LEU B 1 89 ? 2.682 10.086 14.289 1 98.69 89 LEU B N 1
ATOM 2113 C CA . LEU B 1 89 ? 1.914 9.086 13.539 1 98.69 89 LEU B CA 1
ATOM 2114 C C . LEU B 1 89 ? 0.809 8.5 14.414 1 98.69 89 LEU B C 1
ATOM 2116 O O . LEU B 1 89 ? -0.323 8.328 13.953 1 98.69 89 LEU B O 1
ATOM 2120 N N . GLN B 1 90 ? 1.145 8.203 15.656 1 98.75 90 GLN B N 1
ATOM 2121 C CA . GLN B 1 90 ? 0.172 7.621 16.578 1 98.75 90 GLN B CA 1
ATOM 2122 C C . GLN B 1 90 ? -0.939 8.617 16.906 1 98.75 90 GLN B C 1
ATOM 2124 O O . GLN B 1 90 ? -2.102 8.234 17.047 1 98.75 90 GLN B O 1
ATOM 2129 N N . TYR B 1 91 ? -0.559 9.82 17.078 1 98.44 91 TYR B N 1
ATOM 2130 C CA . TYR B 1 91 ? -1.545 10.867 17.344 1 98.44 91 TYR B CA 1
ATOM 2131 C C . TYR B 1 91 ? -2.557 10.961 16.203 1 98.44 91 TYR B C 1
ATOM 2133 O O . TYR B 1 91 ? -3.768 10.953 16.453 1 98.44 91 TYR B O 1
ATOM 2141 N N . VAL B 1 92 ? -2.062 11.062 14.977 1 98.44 92 VAL B N 1
ATOM 2142 C CA . VAL B 1 92 ? -2.934 11.18 13.812 1 98.44 92 VAL B CA 1
ATOM 2143 C C . VAL B 1 92 ? -3.832 9.953 13.711 1 98.44 92 VAL B C 1
ATOM 2145 O O . VAL B 1 92 ? -5.023 10.07 13.422 1 98.44 92 VAL B O 1
ATOM 2148 N N . ARG B 1 93 ? -3.242 8.773 14 1 98.81 93 ARG B N 1
ATOM 2149 C CA . ARG B 1 93 ? -4.027 7.543 13.969 1 98.81 93 ARG B CA 1
ATOM 2150 C C . ARG B 1 93 ? -5.156 7.594 14.992 1 98.81 93 ARG B C 1
ATOM 2152 O O . ARG B 1 93 ? -6.285 7.184 14.703 1 98.81 93 ARG B O 1
ATOM 2159 N N . SER B 1 94 ? -4.859 8.062 16.156 1 98.62 94 SER B N 1
ATOM 2160 C CA . SER B 1 94 ? -5.875 8.172 17.203 1 98.62 94 SER B CA 1
ATOM 2161 C C . SER B 1 94 ? -6.996 9.117 16.797 1 98.62 94 SER B C 1
ATOM 2163 O O . SER B 1 94 ? -8.172 8.852 17.047 1 98.62 94 SER B O 1
ATOM 2165 N N . GLU B 1 95 ? -6.664 10.234 16.188 1 98.38 95 GLU B N 1
ATOM 2166 C CA . GLU B 1 95 ? -7.664 11.164 15.688 1 98.38 95 GLU B CA 1
ATOM 2167 C C . GLU B 1 95 ? -8.523 10.516 14.609 1 98.38 95 GLU B C 1
ATOM 2169 O O . GLU B 1 95 ? -9.75 10.688 14.602 1 98.38 95 GLU B O 1
ATOM 2174 N N . SER B 1 96 ? -7.871 9.797 13.695 1 98.56 96 SER B N 1
ATOM 2175 C CA . SER B 1 96 ? -8.586 9.094 12.633 1 98.56 96 SER B CA 1
ATOM 2176 C C . SER B 1 96 ? -9.594 8.109 13.203 1 98.56 96 SER B C 1
ATOM 2178 O O . SER B 1 96 ? -10.75 8.07 12.773 1 98.56 96 SER B O 1
ATOM 2180 N N . LYS B 1 97 ? -9.117 7.332 14.156 1 98.44 97 LYS B N 1
ATOM 2181 C CA . LYS B 1 97 ? -9.984 6.34 14.773 1 98.44 97 LYS B CA 1
ATOM 2182 C C . LYS B 1 97 ? -11.188 7.004 15.445 1 98.44 97 LYS B C 1
ATOM 2184 O O . LYS B 1 97 ? -12.312 6.508 15.352 1 98.44 97 LYS B O 1
ATOM 2189 N N . SER B 1 98 ? -10.938 8.07 16.125 1 98.06 98 SER B N 1
ATOM 2190 C CA . SER B 1 98 ? -12 8.812 16.797 1 98.06 98 SER B CA 1
ATOM 2191 C C . SER B 1 98 ? -13.062 9.273 15.805 1 98.06 98 SER B C 1
ATOM 2193 O O . SER B 1 98 ? -14.258 9.133 16.062 1 98.06 98 SER B O 1
ATOM 2195 N N . ILE B 1 99 ? -12.648 9.789 14.672 1 98.06 99 ILE B N 1
ATOM 2196 C CA . ILE B 1 99 ? -13.562 10.289 13.648 1 98.06 99 ILE B CA 1
ATOM 2197 C C . ILE B 1 99 ? -14.328 9.125 13.023 1 98.06 99 ILE B C 1
ATOM 2199 O O . ILE B 1 99 ? -15.555 9.172 12.922 1 98.06 99 ILE B O 1
ATOM 2203 N N . LEU B 1 100 ? -13.625 8.094 12.656 1 98.38 100 LEU B N 1
ATOM 2204 C CA . LEU B 1 100 ? -14.195 7.004 11.867 1 98.38 100 LEU B CA 1
ATOM 2205 C C . LEU B 1 100 ? -15.133 6.148 12.719 1 98.38 100 LEU B C 1
ATOM 2207 O O . LEU B 1 100 ? -16.078 5.543 12.195 1 98.38 100 LEU B O 1
ATOM 2211 N N . SER B 1 101 ? -14.867 6.09 14.008 1 97.44 101 SER B N 1
ATOM 2212 C CA . SER B 1 101 ? -15.695 5.301 14.922 1 97.44 101 SER B CA 1
ATOM 2213 C C . SER B 1 101 ? -17.109 5.859 15.008 1 97.44 101 SER B C 1
ATOM 2215 O O . SER B 1 101 ? -18.031 5.152 15.414 1 97.44 101 SER B O 1
ATOM 2217 N N . GLY B 1 102 ? -17.312 7.086 14.633 1 96.94 102 GLY B N 1
ATOM 2218 C CA . GLY B 1 102 ? -18.609 7.715 14.711 1 96.94 102 GLY B CA 1
ATOM 2219 C C . GLY B 1 102 ? -19.422 7.586 13.43 1 96.94 102 GLY B C 1
ATOM 2220 O O . GLY B 1 102 ? -20.562 8.031 13.359 1 96.94 102 GLY B O 1
ATOM 2221 N N . LEU B 1 103 ? -18.875 6.941 12.453 1 97.69 103 LEU B N 1
ATOM 2222 C CA . LEU B 1 103 ? -19.531 6.848 11.156 1 97.69 103 LEU B CA 1
ATOM 2223 C C . LEU B 1 103 ? -20.469 5.645 11.109 1 97.69 103 LEU B C 1
ATOM 2225 O O . LEU B 1 103 ? -20.234 4.633 11.773 1 97.69 103 LEU B O 1
ATOM 2229 N N . GLY B 1 104 ? -21.562 5.773 10.328 1 97.38 104 GLY B N 1
ATOM 2230 C CA . GLY B 1 104 ? -22.453 4.672 10 1 97.38 104 GLY B CA 1
ATOM 2231 C C . GLY B 1 104 ? -22.312 4.199 8.57 1 97.38 104 GLY B C 1
ATOM 2232 O O . GLY B 1 104 ? -21.562 4.785 7.781 1 97.38 104 GLY B O 1
ATOM 2233 N N . GLU B 1 105 ? -23.016 3.174 8.227 1 95.94 105 GLU B N 1
ATOM 2234 C CA . GLU B 1 105 ? -22.938 2.582 6.895 1 95.94 105 GLU B CA 1
ATOM 2235 C C . GLU B 1 105 ? -23.281 3.604 5.816 1 95.94 105 GLU B C 1
ATOM 2237 O O . GLU B 1 105 ? -22.656 3.627 4.75 1 95.94 105 GLU B O 1
ATOM 2242 N N . ASN B 1 106 ? -24.219 4.418 6.145 1 96.44 106 ASN B N 1
ATOM 2243 C CA . ASN B 1 106 ? -24.688 5.402 5.172 1 96.44 106 ASN B CA 1
ATOM 2244 C C . ASN B 1 106 ? -23.609 6.457 4.895 1 96.44 106 ASN B C 1
ATOM 2246 O O . ASN B 1 106 ? -23.625 7.098 3.844 1 96.44 106 ASN B O 1
ATOM 2250 N N . ASP B 1 107 ? -22.719 6.645 5.816 1 97.44 107 ASP B N 1
ATOM 2251 C CA . ASP B 1 107 ? -21.672 7.645 5.664 1 97.44 107 ASP B CA 1
ATOM 2252 C C . ASP B 1 107 ? -20.672 7.23 4.578 1 97.44 107 ASP B C 1
ATOM 2254 O O . ASP B 1 107 ? -19.953 8.07 4.043 1 97.44 107 ASP B O 1
ATOM 2258 N N . LEU B 1 108 ? -20.625 6.027 4.234 1 97 108 LEU B N 1
ATOM 2259 C CA . LEU B 1 108 ? -19.656 5.523 3.268 1 97 108 LEU B CA 1
ATOM 2260 C C . LEU B 1 108 ? -19.906 6.129 1.89 1 97 108 LEU B C 1
ATOM 2262 O O . LEU B 1 108 ? -18.969 6.25 1.086 1 97 108 LEU B O 1
ATOM 2266 N N . SER B 1 109 ? -21.094 6.523 1.649 1 96.81 109 SER B N 1
ATOM 2267 C CA . SER B 1 109 ? -21.438 7.098 0.351 1 96.81 109 SER B CA 1
ATOM 2268 C C . SER B 1 109 ? -21.469 8.617 0.41 1 96.81 109 SER B C 1
ATOM 2270 O O . SER B 1 109 ? -21.75 9.281 -0.597 1 96.81 109 SER B O 1
ATOM 2272 N N . ARG B 1 110 ? -21.125 9.164 1.5 1 97.06 110 ARG B N 1
ATOM 2273 C CA . ARG B 1 110 ? -21.141 10.609 1.692 1 97.0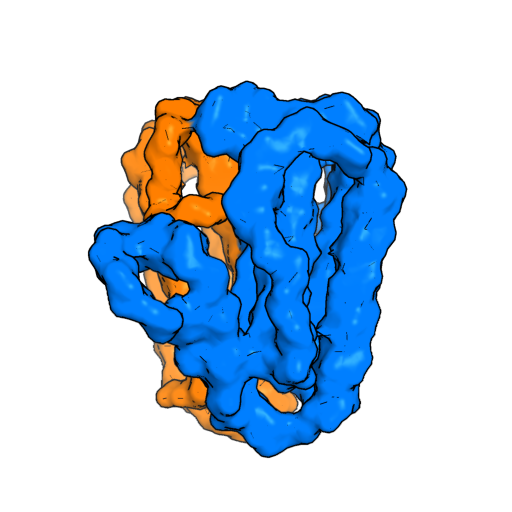6 110 ARG B CA 1
ATOM 2274 C C . ARG B 1 110 ? -19.969 11.266 0.956 1 97.06 110 ARG B C 1
ATOM 2276 O O . ARG B 1 110 ? -18.859 10.758 0.98 1 97.06 110 ARG B O 1
ATOM 2283 N N . GLU B 1 111 ? -20.281 12.352 0.32 1 97.31 111 GLU B N 1
ATOM 2284 C CA . GLU B 1 111 ? -19.234 13.156 -0.31 1 97.31 111 GLU B CA 1
ATOM 2285 C C . GLU B 1 111 ? -18.641 14.156 0.675 1 97.31 111 GLU B C 1
ATOM 2287 O O . GLU B 1 111 ? -19.359 14.766 1.468 1 97.31 111 GLU B O 1
ATOM 2292 N N . VAL B 1 112 ? -17.375 14.266 0.667 1 96.69 112 VAL B N 1
ATOM 2293 C CA . VAL B 1 112 ? -16.703 15.234 1.528 1 96.69 112 VAL B CA 1
ATOM 2294 C C . VAL B 1 112 ? -15.766 16.109 0.695 1 96.69 112 VAL B C 1
ATOM 2296 O O . VAL B 1 112 ? -15.422 15.758 -0.438 1 96.69 112 VAL B O 1
ATOM 2299 N N . THR B 1 113 ? -15.438 17.25 1.242 1 94 113 THR B N 1
ATOM 2300 C CA . THR B 1 113 ? -14.508 18.188 0.612 1 94 113 THR B CA 1
ATOM 2301 C C . THR B 1 113 ? -13.133 18.094 1.258 1 94 113 THR B C 1
ATOM 2303 O O . THR B 1 113 ? -13 18.219 2.479 1 94 113 THR B O 1
ATOM 2306 N N . ILE B 1 114 ? -12.156 17.828 0.438 1 93.06 114 ILE B N 1
ATOM 2307 C CA . ILE B 1 114 ? -10.766 17.812 0.885 1 93.06 114 ILE B CA 1
ATOM 2308 C C . ILE B 1 114 ? -10.078 19.125 0.481 1 93.06 114 ILE B C 1
ATOM 2310 O O . ILE B 1 114 ? -9.836 19.359 -0.704 1 93.06 114 ILE B O 1
ATOM 2314 N N . PRO B 1 115 ? -9.727 19.922 1.436 1 89.44 115 PRO B N 1
ATOM 2315 C CA . PRO B 1 115 ? -9.047 21.172 1.119 1 89.44 115 PRO B CA 1
ATOM 2316 C C . PRO B 1 115 ? -7.547 21 0.897 1 89.44 115 PRO B C 1
ATOM 2318 O O . PRO B 1 115 ? -6.938 20.094 1.48 1 89.44 115 PRO B O 1
ATOM 2321 N N . TYR B 1 116 ? -7.02 21.812 0.044 1 86.69 116 TYR B N 1
ATOM 2322 C CA . TYR B 1 116 ? -5.586 21.875 -0.205 1 86.69 116 TYR B CA 1
ATOM 2323 C C . TYR B 1 116 ? -5.051 23.281 -0.01 1 86.69 116 TYR B C 1
ATOM 2325 O O . TYR B 1 116 ? -5.762 24.266 -0.252 1 86.69 116 TYR B O 1
ATOM 2333 N N . GLU B 1 117 ? -3.875 23.281 0.417 1 81.75 117 GLU B N 1
ATOM 2334 C CA . GLU B 1 117 ? -3.199 24.578 0.34 1 81.75 117 GLU B CA 1
ATOM 2335 C C . GLU B 1 117 ? -2.939 24.969 -1.109 1 81.75 117 GLU B C 1
ATOM 2337 O O . GLU B 1 117 ? -2.629 24.125 -1.947 1 81.75 117 GLU B O 1
ATOM 2342 N N . LEU B 1 118 ? -3.066 26.219 -1.334 1 78.25 118 LEU B N 1
ATOM 2343 C CA . LEU B 1 118 ? -2.963 26.719 -2.701 1 78.25 118 LEU B CA 1
ATOM 2344 C C . LEU B 1 118 ? -1.642 26.281 -3.334 1 78.25 118 LEU B C 1
ATOM 2346 O O . LEU B 1 118 ? -1.611 25.859 -4.492 1 78.25 118 LEU B O 1
ATOM 2350 N N . ALA B 1 119 ? -0.598 26.5 -2.623 1 75.69 119 ALA B N 1
ATOM 2351 C CA . ALA B 1 119 ? 0.716 26.141 -3.152 1 75.69 119 ALA B CA 1
ATOM 2352 C C . ALA B 1 119 ? 0.781 24.656 -3.514 1 75.69 119 ALA B C 1
ATOM 2354 O O . ALA B 1 119 ? 1.34 24.297 -4.551 1 75.69 119 ALA B O 1
ATOM 2355 N N . ASP B 1 120 ? 0.182 23.828 -2.689 1 75.69 120 ASP B N 1
ATOM 2356 C CA . ASP B 1 120 ? 0.161 22.391 -2.93 1 75.69 120 ASP B CA 1
ATOM 2357 C C . ASP B 1 120 ? -0.72 22.047 -4.125 1 75.69 120 ASP B C 1
ATOM 2359 O O . ASP B 1 120 ? -0.373 21.172 -4.93 1 75.69 120 ASP B O 1
ATOM 2363 N N . TRP B 1 121 ? -1.793 22.734 -4.168 1 74.75 121 TRP B N 1
ATOM 2364 C CA . TRP B 1 121 ? -2.738 22.531 -5.262 1 74.75 121 TRP B CA 1
ATOM 2365 C C . TRP B 1 121 ? -2.086 22.844 -6.605 1 74.75 121 TRP B C 1
ATOM 2367 O O . TRP B 1 121 ? -2.217 22.062 -7.555 1 74.75 121 TRP B O 1
ATOM 2377 N N . ASN B 1 122 ? -1.376 23.875 -6.629 1 74.31 122 ASN B N 1
ATOM 2378 C CA . ASN B 1 122 ? -0.715 24.297 -7.859 1 74.31 122 ASN B CA 1
ATOM 2379 C C . ASN B 1 122 ? 0.392 23.328 -8.266 1 74.31 122 ASN B C 1
ATOM 2381 O O . ASN B 1 122 ? 0.572 23.047 -9.445 1 74.31 122 ASN B O 1
ATOM 2385 N N . ARG B 1 123 ? 1.027 22.844 -7.27 1 71.06 123 ARG B N 1
ATOM 2386 C CA . ARG B 1 123 ? 2.096 21.875 -7.523 1 71.06 123 ARG B CA 1
ATOM 2387 C C . ARG B 1 123 ? 1.534 20.562 -8.055 1 71.06 123 ARG B C 1
ATOM 2389 O O . ARG B 1 123 ? 2.115 19.953 -8.953 1 71.06 123 ARG B O 1
ATOM 2396 N N . MET B 1 124 ? 0.434 20.203 -7.508 1 69.88 124 MET B N 1
ATOM 2397 C CA . MET B 1 124 ? -0.169 18.922 -7.887 1 69.88 124 MET B CA 1
ATOM 2398 C C . MET B 1 124 ? -0.788 19.016 -9.281 1 69.88 124 MET B C 1
ATOM 2400 O O . MET B 1 124 ? -0.744 18.047 -10.047 1 69.88 124 MET B O 1
ATOM 2404 N N . ASN B 1 125 ? -1.44 20.141 -9.516 1 66.38 125 ASN B N 1
ATOM 2405 C CA . ASN B 1 125 ? -2.184 20.266 -10.766 1 66.38 125 ASN B CA 1
ATOM 2406 C C . ASN B 1 125 ? -1.358 20.969 -11.836 1 66.38 125 ASN B C 1
ATOM 2408 O O . ASN B 1 125 ? -1.835 21.188 -12.953 1 66.38 125 ASN B O 1
ATOM 2412 N N . ARG B 1 126 ? -0.163 21.125 -11.57 1 58.78 126 ARG B N 1
ATOM 2413 C CA . ARG B 1 126 ? 0.697 21.828 -12.516 1 58.78 126 ARG B CA 1
ATOM 2414 C C . ARG B 1 126 ? -0.025 23.031 -13.125 1 58.78 126 ARG B C 1
ATOM 2416 O O . ARG B 1 126 ? 0.012 23.234 -14.336 1 58.78 126 ARG B O 1
ATOM 2423 N N . SER B 1 127 ? -0.902 23.359 -12.539 1 57.81 127 SER B N 1
ATOM 2424 C CA . SER B 1 127 ? -1.63 24.516 -13.062 1 57.81 127 SER B CA 1
ATOM 2425 C C . SER B 1 127 ? -1.349 25.766 -12.234 1 57.81 127 SER B C 1
ATOM 2427 O O . SER B 1 127 ? -0.981 25.672 -11.062 1 57.81 127 SER B O 1
ATOM 2429 N N . GLU B 1 128 ? -0.854 26.781 -12.836 1 54 128 GLU B N 1
ATOM 2430 C CA . GLU B 1 128 ? -0.729 28.094 -12.211 1 54 128 GLU B CA 1
ATOM 2431 C C . GLU B 1 128 ? -2.1 28.719 -11.969 1 54 128 GLU B C 1
ATOM 2433 O O . GLU B 1 128 ? -2.346 29.859 -12.375 1 54 128 GLU B O 1
ATOM 2438 N N . ASP B 1 129 ? -2.92 27.797 -11.836 1 52.62 129 ASP B N 1
ATOM 2439 C CA . ASP B 1 129 ? -4.246 28.406 -11.75 1 52.62 129 ASP B CA 1
ATOM 2440 C C . ASP B 1 129 ? -4.383 29.266 -10.492 1 52.62 129 ASP B C 1
ATOM 2442 O O . ASP B 1 129 ? -3.834 28.922 -9.445 1 52.62 129 ASP B O 1
ATOM 2446 N N . GLU B 1 130 ? -4.457 30.484 -10.742 1 54.09 130 GLU B N 1
ATOM 2447 C CA . GLU B 1 130 ? -4.797 31.438 -9.695 1 54.09 130 GLU B CA 1
ATOM 2448 C C . GLU B 1 130 ? -6.031 30.984 -8.922 1 54.09 130 GLU B C 1
ATOM 2450 O O . GLU B 1 130 ? -6.449 31.656 -7.969 1 54.09 130 GLU B O 1
ATOM 2455 N N . VAL B 1 131 ? -6.711 30.031 -9.508 1 53.97 131 VAL B N 1
ATOM 2456 C CA . VAL B 1 131 ? -8.078 29.797 -9.055 1 53.97 131 VAL B CA 1
ATOM 2457 C C . VAL B 1 131 ? -8.062 29.312 -7.609 1 53.97 131 VAL B C 1
ATOM 2459 O O . VAL B 1 131 ? -7.254 28.453 -7.246 1 53.97 131 VAL B O 1
ATOM 2462 N N . GLN B 1 132 ? -8.625 30.031 -6.617 1 57.06 132 GLN B N 1
ATOM 2463 C CA . GLN B 1 132 ? -8.945 30.078 -5.195 1 57.06 132 GLN B CA 1
ATOM 2464 C C . GLN B 1 132 ? -9.523 28.75 -4.707 1 57.06 132 GLN B C 1
ATOM 2466 O O . GLN B 1 132 ? -9.531 28.484 -3.508 1 57.06 132 GLN B O 1
ATOM 2471 N N . ASP B 1 133 ? -10.023 27.875 -5.555 1 67.88 133 ASP B N 1
ATOM 2472 C CA . ASP B 1 133 ? -10.781 26.797 -4.922 1 67.88 133 ASP B CA 1
ATOM 2473 C C . ASP B 1 133 ? -10.008 25.484 -4.949 1 67.88 133 ASP B C 1
ATOM 2475 O O . ASP B 1 133 ? -10.398 24.547 -5.641 1 67.88 133 ASP B O 1
ATOM 2479 N N . ALA B 1 134 ? -8.984 25.469 -4.125 1 80.88 134 ALA B N 1
ATOM 2480 C CA . ALA B 1 134 ? -8.133 24.281 -4.016 1 80.88 134 ALA B CA 1
ATOM 2481 C C . ALA B 1 134 ? -8.789 23.203 -3.162 1 80.88 134 ALA B C 1
ATOM 2483 O O . ALA B 1 134 ? -8.531 23.109 -1.961 1 80.88 134 ALA B O 1
ATOM 2484 N N . LYS B 1 135 ? -9.727 22.578 -3.74 1 87.25 135 LYS B N 1
ATOM 2485 C CA . LYS B 1 135 ? -10.445 21.531 -3.031 1 87.25 135 LYS B CA 1
ATOM 2486 C C . LYS B 1 135 ? -10.828 20.391 -3.977 1 87.25 135 LYS B C 1
ATOM 2488 O O . LYS B 1 135 ? -10.922 20.594 -5.191 1 87.25 135 LYS B O 1
ATOM 2493 N N . GLU B 1 136 ? -10.969 19.203 -3.418 1 89.38 136 GLU B N 1
ATOM 2494 C CA . GLU B 1 136 ? -11.484 18.031 -4.133 1 89.38 136 GLU B CA 1
ATOM 2495 C C . GLU B 1 136 ? -12.695 17.438 -3.422 1 89.38 136 GLU B C 1
ATOM 2497 O O . GLU B 1 136 ? -12.766 17.453 -2.191 1 89.38 136 GLU B O 1
ATOM 2502 N N . HIS B 1 137 ? -13.617 17.047 -4.219 1 93.88 137 HIS B N 1
ATOM 2503 C CA . HIS B 1 137 ? -14.75 16.297 -3.678 1 93.88 137 HIS B CA 1
ATOM 2504 C C . HIS B 1 137 ? -14.547 14.797 -3.848 1 93.88 137 HIS B C 1
ATOM 2506 O O . HIS B 1 137 ? -14.234 14.328 -4.941 1 93.88 137 HIS B O 1
ATOM 2512 N N . LYS B 1 138 ? -14.68 14.141 -2.709 1 96.19 138 LYS B N 1
ATOM 2513 C CA . LYS B 1 138 ? -14.469 12.695 -2.727 1 96.19 138 LYS B CA 1
ATOM 2514 C C . LYS B 1 138 ? -15.508 11.977 -1.878 1 96.19 138 LYS B C 1
ATOM 2516 O O . LYS B 1 138 ? -16.078 12.562 -0.955 1 96.19 138 LYS B O 1
ATOM 2521 N N . ILE B 1 139 ? -15.727 10.742 -2.256 1 97.88 139 ILE B N 1
ATOM 2522 C CA . ILE B 1 139 ? -16.625 9.883 -1.488 1 97.88 139 ILE B CA 1
ATOM 2523 C C . ILE B 1 139 ? -15.844 9.219 -0.347 1 97.88 139 ILE B C 1
ATOM 2525 O O . ILE B 1 139 ? -14.719 8.758 -0.536 1 97.88 139 ILE B O 1
ATOM 2529 N N . VAL B 1 140 ? -16.438 9.133 0.838 1 98.31 140 VAL B N 1
ATOM 2530 C CA . VAL B 1 140 ? -15.789 8.633 2.049 1 98.31 140 VAL B CA 1
ATOM 2531 C C . VAL B 1 140 ? -15.203 7.246 1.792 1 98.31 140 VAL B C 1
ATOM 2533 O O . VAL B 1 140 ? -14.039 6.988 2.113 1 98.31 140 VAL B O 1
ATOM 2536 N N . ARG B 1 141 ? -15.953 6.359 1.18 1 97.88 141 ARG B N 1
ATOM 2537 C CA . ARG B 1 141 ? -15.492 5.012 0.875 1 97.88 141 ARG B CA 1
ATOM 2538 C C . ARG B 1 141 ? -14.219 5.051 0.035 1 97.88 141 ARG B C 1
ATOM 2540 O O . ARG B 1 141 ? -13.258 4.332 0.32 1 97.88 141 ARG B O 1
ATOM 2547 N N . ALA B 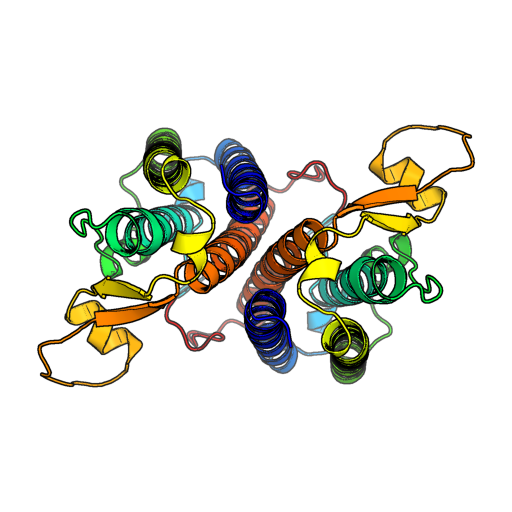1 142 ? -14.219 5.879 -0.923 1 97.56 142 ALA B N 1
ATOM 2548 C CA . ALA B 1 142 ? -13.078 6 -1.83 1 97.56 142 ALA B CA 1
ATOM 2549 C C . ALA B 1 142 ? -11.852 6.531 -1.099 1 97.56 142 ALA B C 1
ATOM 2551 O O . ALA B 1 142 ? -10.734 6.07 -1.335 1 97.56 142 ALA B O 1
ATOM 2552 N N . ILE B 1 143 ? -12.039 7.492 -0.24 1 97.94 143 ILE B N 1
ATOM 2553 C CA . ILE B 1 143 ? -10.961 8.07 0.554 1 97.94 143 ILE B CA 1
ATOM 2554 C C . ILE B 1 143 ? -10.305 6.988 1.403 1 97.94 143 ILE B C 1
ATOM 2556 O O . ILE B 1 143 ? -9.078 6.895 1.466 1 97.94 143 ILE B O 1
ATOM 2560 N N . LEU B 1 144 ? -11.164 6.145 2.029 1 98.25 144 LEU B N 1
ATOM 2561 C CA . LEU B 1 144 ? -10.664 5.094 2.908 1 98.25 144 LEU B CA 1
ATOM 2562 C C . LEU B 1 144 ? -9.75 4.137 2.15 1 98.25 144 LEU B C 1
ATOM 2564 O O . LEU B 1 144 ? -8.664 3.791 2.629 1 98.25 144 LEU B O 1
ATOM 2568 N N . ILE B 1 145 ? -10.148 3.805 0.947 1 97.38 145 ILE B N 1
ATOM 2569 C CA . ILE B 1 145 ? -9.383 2.867 0.132 1 97.38 145 ILE B CA 1
ATOM 2570 C C . ILE B 1 145 ? -8.07 3.52 -0.31 1 97.38 145 ILE B C 1
ATOM 2572 O O . ILE B 1 145 ? -7 2.916 -0.197 1 97.38 145 ILE B O 1
ATOM 2576 N N . LYS B 1 146 ? -8.133 4.711 -0.696 1 96.81 146 LYS B N 1
ATOM 2577 C CA . LYS B 1 146 ? -6.965 5.414 -1.227 1 96.81 146 LYS B CA 1
ATOM 2578 C C . LYS B 1 146 ? -5.934 5.676 -0.134 1 96.81 146 LYS B C 1
ATOM 2580 O O . LYS B 1 146 ? -4.734 5.496 -0.352 1 96.81 146 LYS B O 1
ATOM 2585 N N . VAL B 1 147 ? -6.418 6.062 1.013 1 97.81 147 VAL B N 1
ATOM 2586 C CA . VAL B 1 147 ? -5.508 6.367 2.111 1 97.81 147 VAL B CA 1
ATOM 2587 C C . VAL B 1 147 ? -4.82 5.09 2.586 1 97.81 147 VAL B C 1
ATOM 2589 O O . VAL B 1 147 ? -3.619 5.086 2.863 1 97.81 147 VAL B O 1
ATOM 2592 N N . ALA B 1 148 ? -5.559 4.008 2.65 1 97.56 148 ALA B N 1
ATOM 2593 C CA . ALA B 1 148 ? -4.984 2.736 3.088 1 97.56 148 ALA B CA 1
ATOM 2594 C C . ALA B 1 148 ? -3.908 2.254 2.119 1 97.56 148 ALA B C 1
ATOM 2596 O O . ALA B 1 148 ? -2.814 1.87 2.539 1 97.56 148 ALA B O 1
ATOM 2597 N N . ALA B 1 149 ? -4.246 2.279 0.848 1 96.12 149 ALA B N 1
ATOM 2598 C CA . ALA B 1 149 ? -3.285 1.847 -0.162 1 96.12 149 ALA B CA 1
ATOM 2599 C C . ALA B 1 149 ? -2.055 2.748 -0.169 1 96.12 149 ALA B C 1
ATOM 2601 O O . ALA B 1 149 ? -0.926 2.268 -0.294 1 96.12 149 ALA B O 1
ATOM 2602 N N . HIS B 1 150 ? -2.258 4.059 -0.06 1 97.38 150 HIS B N 1
ATOM 2603 C CA . HIS B 1 150 ? -1.176 5.035 -0.015 1 97.38 150 HIS B CA 1
ATOM 2604 C C . HIS B 1 150 ? -0.268 4.797 1.188 1 97.38 150 HIS B C 1
ATOM 2606 O O . HIS B 1 150 ? 0.957 4.883 1.073 1 97.38 150 HIS B O 1
ATOM 2612 N N . TYR B 1 151 ? -0.916 4.535 2.311 1 98.06 151 TYR B N 1
ATOM 2613 C CA . TYR B 1 151 ? -0.173 4.238 3.529 1 98.06 151 TYR B CA 1
ATOM 2614 C C . TYR B 1 151 ? 0.718 3.016 3.338 1 98.06 151 TYR B C 1
ATOM 2616 O O . TYR B 1 151 ? 1.896 3.037 3.701 1 98.06 151 TYR B O 1
ATOM 2624 N N . GLY B 1 152 ? 0.124 1.964 2.727 1 97.38 152 GLY B N 1
ATOM 2625 C CA . GLY B 1 152 ? 0.906 0.781 2.404 1 97.38 152 GLY B CA 1
ATOM 2626 C C . GLY B 1 152 ? 2.08 1.073 1.49 1 97.38 152 GLY B C 1
ATOM 2627 O O . GLY B 1 152 ? 3.195 0.607 1.733 1 97.38 152 GLY B O 1
ATOM 2628 N N . TYR B 1 153 ? 1.842 1.876 0.503 1 97.94 153 TYR B N 1
ATOM 2629 C CA . TYR B 1 153 ? 2.834 2.246 -0.5 1 97.94 153 TYR B CA 1
ATOM 2630 C C . TYR B 1 153 ? 4.074 2.844 0.155 1 97.94 153 TYR B C 1
ATOM 2632 O O . TYR B 1 153 ? 5.191 2.377 -0.076 1 97.94 153 TYR B O 1
ATOM 2640 N N . HIS B 1 154 ? 3.918 3.787 0.977 1 98.19 154 HIS B N 1
ATOM 2641 C CA . HIS B 1 154 ? 5.062 4.453 1.591 1 98.19 154 HIS B CA 1
ATOM 2642 C C . HIS B 1 154 ? 5.621 3.629 2.746 1 98.19 154 HIS B C 1
ATOM 2644 O O . HIS B 1 154 ? 6.816 3.703 3.047 1 98.19 154 HIS B O 1
ATOM 2650 N N . THR B 1 155 ? 4.75 2.781 3.424 1 98.31 155 THR B N 1
ATOM 2651 C CA . THR B 1 155 ? 5.285 1.834 4.395 1 98.31 155 THR B CA 1
ATOM 2652 C C . THR B 1 155 ? 6.309 0.909 3.744 1 98.31 155 THR B C 1
ATOM 2654 O O . THR B 1 155 ? 7.383 0.674 4.301 1 98.31 155 THR B O 1
ATOM 2657 N N . GLY B 1 156 ? 5.953 0.403 2.545 1 97.44 156 GLY B N 1
ATOM 2658 C CA . GLY B 1 156 ? 6.902 -0.427 1.82 1 97.44 156 GLY B CA 1
ATOM 2659 C C . GLY B 1 156 ? 8.227 0.263 1.571 1 97.44 156 GLY B C 1
ATOM 2660 O O . GLY B 1 156 ? 9.289 -0.36 1.675 1 97.44 156 GLY B O 1
ATOM 2661 N N . GLN B 1 157 ? 8.18 1.519 1.291 1 97.31 157 GLN B N 1
ATOM 2662 C CA . GLN B 1 157 ? 9.391 2.285 1.046 1 97.31 157 GLN B CA 1
ATOM 2663 C C . GLN B 1 157 ? 10.203 2.461 2.328 1 97.31 157 GLN B C 1
ATOM 2665 O O . GLN B 1 157 ? 11.422 2.305 2.324 1 97.31 157 GLN B O 1
ATOM 2670 N N . ILE B 1 158 ? 9.5 2.713 3.381 1 97.88 158 ILE B N 1
ATOM 2671 C CA . ILE B 1 158 ? 10.156 2.906 4.668 1 97.88 158 ILE B CA 1
ATOM 2672 C C . ILE B 1 158 ? 10.836 1.608 5.102 1 97.88 158 ILE B C 1
ATOM 2674 O O . ILE B 1 158 ? 11.984 1.618 5.555 1 97.88 158 ILE B O 1
ATOM 2678 N N . VAL B 1 159 ? 10.133 0.499 4.961 1 96.44 159 VAL B N 1
ATOM 2679 C CA . VAL B 1 159 ? 10.664 -0.803 5.352 1 96.44 159 VAL B CA 1
ATOM 2680 C C . VAL B 1 159 ? 11.906 -1.122 4.527 1 96.44 159 VAL B C 1
ATOM 2682 O O . VAL B 1 159 ? 12.922 -1.559 5.07 1 96.44 159 VAL B O 1
ATOM 2685 N N . LEU B 1 160 ? 11.844 -0.867 3.271 1 95.88 160 LEU B N 1
ATOM 2686 C CA . LEU B 1 160 ? 12.984 -1.142 2.404 1 95.88 160 LEU B CA 1
ATOM 2687 C C . LEU B 1 160 ? 14.172 -0.256 2.77 1 95.88 160 LEU B C 1
ATOM 2689 O O . LEU B 1 160 ? 15.305 -0.732 2.846 1 95.88 160 LEU B O 1
ATOM 2693 N N . LEU B 1 161 ? 13.922 1.037 3.006 1 96.25 161 LEU B N 1
ATOM 2694 C CA . LEU B 1 161 ? 14.984 1.956 3.414 1 96.25 161 LEU B CA 1
ATOM 2695 C C . LEU B 1 161 ? 15.648 1.479 4.699 1 96.25 161 LEU B C 1
ATOM 2697 O O . LEU B 1 161 ? 16.875 1.527 4.82 1 96.25 161 LEU B O 1
ATOM 2701 N N . SER B 1 162 ? 14.82 1.064 5.629 1 95.5 162 SER B N 1
ATOM 2702 C CA . SER B 1 162 ? 15.336 0.592 6.906 1 95.5 162 SER B CA 1
ATOM 2703 C C . SER B 1 162 ? 16.266 -0.605 6.723 1 95.5 162 SER B C 1
ATOM 2705 O O . SER B 1 162 ? 17.312 -0.687 7.359 1 95.5 162 SER B O 1
ATOM 2707 N N . LYS B 1 163 ? 15.898 -1.507 5.816 1 93.69 163 LYS B N 1
ATOM 2708 C CA . LYS B 1 163 ? 16.734 -2.68 5.547 1 93.69 163 LYS B CA 1
ATOM 2709 C C . LYS B 1 163 ? 18.047 -2.283 4.902 1 93.69 163 LYS B C 1
ATOM 2711 O O . LYS B 1 163 ? 19.094 -2.887 5.18 1 93.69 163 LYS B O 1
ATOM 2716 N N . ILE B 1 164 ? 18 -1.28 4.066 1 94.38 164 ILE B N 1
ATOM 2717 C CA . ILE B 1 164 ? 19.188 -0.833 3.359 1 94.38 164 ILE B CA 1
ATOM 2718 C C . ILE B 1 164 ? 20.141 -0.143 4.336 1 94.38 164 ILE B C 1
ATOM 2720 O O . ILE B 1 164 ? 21.359 -0.37 4.301 1 94.38 164 ILE B O 1
ATOM 2724 N N . LEU B 1 165 ? 19.594 0.657 5.195 1 94.75 165 LEU B N 1
ATOM 2725 C CA . LEU B 1 165 ? 20.391 1.479 6.094 1 94.75 165 LEU B CA 1
ATOM 2726 C C . LEU B 1 165 ? 20.906 0.654 7.27 1 94.75 165 LEU B C 1
ATOM 2728 O O . LEU B 1 165 ? 21.922 0.997 7.875 1 94.75 165 LEU B O 1
ATOM 2732 N N . GLN B 1 166 ? 20.219 -0.337 7.664 1 90.88 166 GLN B N 1
ATOM 2733 C CA . GLN B 1 166 ? 20.625 -1.295 8.688 1 90.88 166 GLN B CA 1
ATOM 2734 C C . GLN B 1 166 ? 20.406 -2.729 8.219 1 90.88 166 GLN B C 1
ATOM 2736 O O . GLN B 1 166 ? 19.391 -3.344 8.523 1 90.88 166 GLN B O 1
ATOM 2741 N N . PRO B 1 167 ? 21.453 -3.18 7.57 1 82.25 167 PRO B N 1
ATOM 2742 C CA . PRO B 1 167 ? 21.297 -4.508 6.973 1 82.25 167 PRO B CA 1
ATOM 2743 C C . PRO B 1 167 ? 20.969 -5.586 8.008 1 82.25 167 PRO B C 1
ATOM 2745 O O . PRO B 1 167 ? 21.5 -5.551 9.125 1 82.25 167 PRO B O 1
ATOM 2748 N N . THR B 1 168 ? 20.016 -6.348 7.754 1 75 168 THR B N 1
ATOM 2749 C CA . THR B 1 168 ? 19.594 -7.457 8.602 1 75 168 THR B CA 1
ATOM 2750 C C . THR B 1 168 ? 19 -8.586 7.762 1 75 168 THR B C 1
ATOM 2752 O O . THR B 1 168 ? 18.438 -8.336 6.691 1 75 168 THR B O 1
ATOM 2755 N N . ASP B 1 169 ? 19.219 -9.758 8.234 1 70 169 ASP B N 1
ATOM 2756 C CA . ASP B 1 169 ? 18.578 -10.891 7.59 1 70 169 ASP B CA 1
ATOM 2757 C C . ASP B 1 169 ? 17.172 -11.117 8.141 1 70 169 ASP B C 1
ATOM 2759 O O . ASP B 1 169 ? 16.422 -11.969 7.648 1 70 169 ASP B O 1
ATOM 2763 N N . GLU B 1 170 ? 16.859 -10.258 9.062 1 67.75 170 GLU B N 1
ATOM 2764 C CA . GLU B 1 170 ? 15.57 -10.438 9.734 1 67.75 170 GLU B CA 1
ATOM 2765 C C . GLU B 1 170 ? 14.422 -9.898 8.883 1 67.75 170 GLU B C 1
ATOM 2767 O O . GLU B 1 170 ? 14.578 -8.906 8.18 1 67.75 170 GLU B O 1
ATOM 2772 N N . HIS B 1 171 ? 13.367 -10.781 8.945 1 70.5 171 HIS B 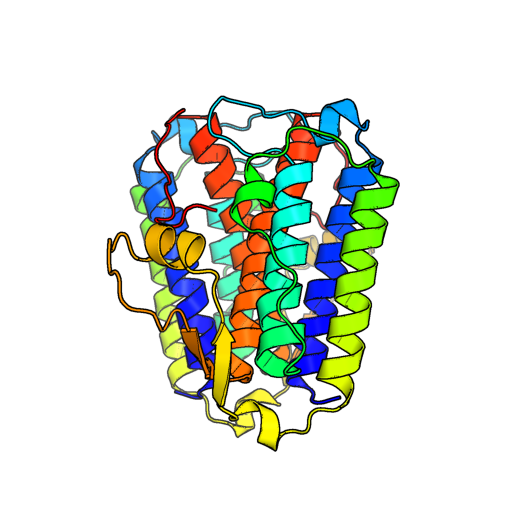N 1
ATOM 2773 C CA . HIS B 1 171 ? 12.133 -10.266 8.375 1 70.5 171 HIS B CA 1
ATOM 2774 C C . HIS B 1 171 ? 11.453 -9.281 9.32 1 70.5 171 HIS B C 1
ATOM 2776 O O . HIS B 1 171 ? 10.953 -9.68 10.375 1 70.5 171 HIS B O 1
ATOM 2782 N N . LEU B 1 172 ? 11.438 -8.055 8.953 1 71.69 172 LEU B N 1
ATOM 2783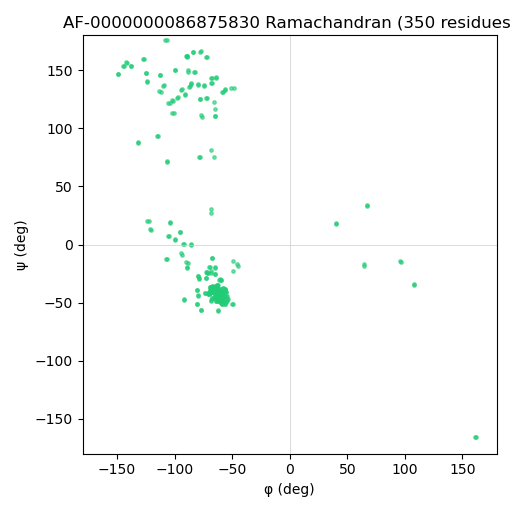 C CA . LEU B 1 172 ? 10.992 -6.992 9.844 1 71.69 172 LEU B CA 1
ATOM 2784 C C . LEU B 1 172 ? 9.484 -7.047 10.039 1 71.69 172 LEU B C 1
ATOM 2786 O O . LEU B 1 172 ? 8.969 -6.605 11.07 1 71.69 172 LEU B O 1
ATOM 2790 N N . THR B 1 173 ? 8.797 -7.695 8.992 1 71.62 173 THR B N 1
ATOM 2791 C CA . THR B 1 173 ? 7.336 -7.633 9.023 1 71.62 173 THR B CA 1
ATOM 2792 C C . THR B 1 173 ? 6.75 -8.961 9.484 1 71.62 173 THR B C 1
ATOM 2794 O O . THR B 1 173 ? 5.531 -9.156 9.453 1 71.62 173 THR B O 1
ATOM 2797 N N . GLY B 1 174 ? 7.496 -9.75 10.086 1 59.22 174 GLY B N 1
ATOM 2798 C CA . GLY B 1 174 ? 7.02 -11.031 10.578 1 59.22 174 GLY B CA 1
ATOM 2799 C C . GLY B 1 174 ? 6.59 -11.977 9.477 1 59.22 174 GLY B C 1
ATOM 2800 O O . GLY B 1 174 ? 6.332 -13.156 9.727 1 59.22 174 GLY B O 1
ATOM 2801 N N . LEU B 1 175 ? 6.395 -11.438 8.391 1 61.09 175 LEU B N 1
ATOM 2802 C CA . LEU B 1 175 ? 5.992 -12.297 7.285 1 61.09 175 LEU B CA 1
ATOM 2803 C C . LEU B 1 175 ? 7.074 -12.344 6.207 1 61.09 175 LEU B C 1
ATOM 2805 O O . LEU B 1 175 ? 7.777 -11.352 5.988 1 61.09 175 LEU B O 1
ATOM 2809 N N . TYR B 1 176 ? 7.191 -13.68 5.957 1 58.06 176 TYR B N 1
ATOM 2810 C CA . TYR B 1 176 ? 8.18 -13.805 4.891 1 58.06 176 TYR B CA 1
ATOM 2811 C C . TYR B 1 176 ? 7.645 -13.242 3.582 1 58.06 176 TYR B C 1
ATOM 2813 O O . TYR B 1 176 ? 6.855 -13.891 2.893 1 58.06 176 TYR B O 1
ATOM 2821 N N . HIS B 1 177 ? 7.68 -12.031 3.381 1 68.62 177 HIS B N 1
ATOM 2822 C CA . HIS B 1 177 ? 7.352 -11.438 2.086 1 68.62 177 HIS B CA 1
ATOM 2823 C C . HIS B 1 177 ? 7.98 -10.062 1.932 1 68.62 177 HIS B C 1
ATOM 2825 O O . HIS B 1 177 ? 8.344 -9.422 2.924 1 68.62 177 HIS B O 1
#

Foldseek 3Di:
DPPLLVVLLVLLVLLLLLLLLLLVLDFQLLQLDDPDPPGAGVQLLLLQLLQLLCQLQQCWQVVDDRPDDNVCSRVDRHDDGSVRSSVSSVVSSVSNCVRVVPDDPVQQADKTKGADDPVVLCVVVVDPPPDPGRIDIDGNNVSSVVSSVSSVVSSVVSSVSSCVSPPDPDDSSPDPD/DPPLLVVLLVLLVLLLLLLLLLLVLDFQLLQLDDPDPPGAGVQLLLLQLLLLLCQLQQCWQVVDDRPDDNVCSRVDRHDDGSVRSSVSSVVSSVSNCVRVVPDDPVLQADKTKGADDPVVQCVVVVDPPPDPGRIDIDGNNVSSVVSSVSSVVSSVVSNVSSCVSPPDPDDSSPDDD

Organism: NCBI:txid248903

pLDDT: mean 90.95, std 11.58, range [52.62, 98.81]